Protein AF-A0A935KII1-F1 (afdb_monomer_lite)

Foldseek 3Di:
DPPVVVVVVVVVVVVVVPPDPPPDDFDQLLVVLVVLVVCCCPPVPCNPVLCDDPLVVVLVVLSVVLNVVSRPDRADQLSLLSSVSNVVSSVDPPDDDDDPDDDQPPDPVVLVVLLVPFDFADDDDQDDDQLDPFAWKAFPVNQFIWGWDQDDDPRARIFTFTCDGPQPSHDGRGTQKGWHDPDVQWTFMWGADSSRDTHTDIWGDPRAAIRVNSIGGPVVVVVVVPDDPDDDDDDDDDDDDDDDDD

Secondary structure (DSSP, 8-state):
--HHHHHHHHHHHHHHTT----------HHHHHHHHHHHHHHH-TTHHHHSSTHHHHHHHHHHHHHHHHHTT--SHHHHHHHHHHHHHTT--TT-----S-------HHHHHHHHHHS-B---S-----TTSS-EEEEETTSSEEEEEEE---SS-SEEEEEEEESSTT--TTBEEEEEEEEETTEEEEEEE-TT--EEEEEEEB-SSEETTTTEEEHHHHHHHHHSPPPPPPP------------

Structure (mmCIF, N/CA/C/O backbone):
data_AF-A0A935KII1-F1
#
_entry.id   AF-A0A935KII1-F1
#
loop_
_atom_site.group_PDB
_atom_site.id
_atom_site.type_symbol
_atom_site.label_atom_id
_atom_site.label_alt_id
_atom_site.label_comp_id
_atom_site.label_asym_id
_atom_site.label_entity_id
_atom_site.label_seq_id
_atom_site.pdbx_PDB_ins_code
_atom_site.Cartn_x
_atom_site.Cartn_y
_atom_site.Cartn_z
_atom_site.occupancy
_atom_site.B_iso_or_equiv
_atom_site.auth_seq_id
_atom_site.auth_comp_id
_atom_site.auth_asym_id
_atom_site.auth_atom_id
_atom_site.pdbx_PDB_model_num
ATOM 1 N N . MET A 1 1 ? 50.955 36.770 2.421 1.00 57.22 1 MET A N 1
ATOM 2 C CA . MET A 1 1 ? 49.481 36.903 2.338 1.00 57.22 1 MET A CA 1
ATOM 3 C C . MET A 1 1 ? 49.064 38.013 3.280 1.00 57.22 1 MET A C 1
ATOM 5 O O . MET A 1 1 ? 49.488 37.983 4.428 1.00 57.22 1 MET A O 1
ATOM 9 N N . SER A 1 2 ? 48.332 39.019 2.796 1.00 69.50 2 SER A N 1
ATOM 10 C CA . SER A 1 2 ? 47.837 40.103 3.652 1.00 69.50 2 SER A CA 1
ATOM 11 C C . SER A 1 2 ? 46.888 39.534 4.711 1.00 69.50 2 SER A C 1
ATOM 13 O O . SER A 1 2 ? 46.190 38.548 4.466 1.00 69.50 2 SER A O 1
ATOM 15 N N . THR A 1 3 ? 46.851 40.143 5.894 1.00 74.81 3 THR A N 1
ATOM 16 C CA . THR A 1 3 ? 45.929 39.780 6.989 1.00 74.81 3 THR A CA 1
ATOM 17 C C . THR A 1 3 ? 44.471 39.711 6.520 1.00 74.81 3 THR A C 1
ATOM 19 O O . THR A 1 3 ? 43.707 38.865 6.972 1.00 74.81 3 THR A O 1
ATOM 22 N N . GLN A 1 4 ? 44.115 40.518 5.521 1.00 72.38 4 GLN A N 1
ATOM 23 C CA . GLN A 1 4 ? 42.809 40.525 4.867 1.00 72.38 4 GLN A CA 1
ATOM 24 C C . GLN A 1 4 ? 42.502 39.225 4.096 1.00 72.38 4 GLN A C 1
ATOM 26 O O . GLN A 1 4 ? 41.378 38.733 4.160 1.00 72.38 4 GLN A O 1
ATOM 31 N N . ALA A 1 5 ? 43.499 38.616 3.444 1.00 72.00 5 ALA A N 1
ATOM 32 C CA . ALA A 1 5 ? 43.344 37.336 2.747 1.00 72.00 5 ALA A CA 1
ATOM 33 C C . ALA A 1 5 ? 43.167 36.157 3.722 1.00 72.00 5 ALA A C 1
ATOM 35 O O . ALA A 1 5 ? 42.422 35.223 3.434 1.00 72.00 5 ALA A O 1
ATOM 36 N N . LEU A 1 6 ? 43.804 36.214 4.899 1.00 70.75 6 LEU A N 1
ATOM 37 C CA . LEU A 1 6 ? 43.633 35.208 5.956 1.00 70.75 6 LEU A CA 1
ATOM 38 C C . LEU A 1 6 ? 42.243 35.289 6.604 1.00 70.75 6 LEU A C 1
ATOM 40 O O . LEU A 1 6 ? 41.615 34.256 6.820 1.00 70.75 6 LEU A O 1
ATOM 44 N N . ILE A 1 7 ? 41.731 36.501 6.843 1.00 72.00 7 ILE A N 1
ATOM 45 C CA . ILE A 1 7 ? 40.375 36.715 7.375 1.00 72.00 7 ILE A CA 1
ATOM 46 C C . ILE A 1 7 ? 39.316 36.244 6.367 1.00 72.00 7 ILE A C 1
ATOM 48 O O . ILE A 1 7 ? 38.371 35.554 6.751 1.00 72.00 7 ILE A O 1
ATOM 52 N N . GLN A 1 8 ? 39.485 36.538 5.072 1.00 71.50 8 GLN A N 1
ATOM 53 C CA . GLN A 1 8 ? 38.571 36.046 4.034 1.00 71.50 8 GLN A CA 1
ATOM 54 C C . GLN A 1 8 ? 38.576 34.515 3.930 1.00 71.50 8 GLN A C 1
ATOM 56 O O . GLN A 1 8 ? 37.506 33.911 3.872 1.00 71.50 8 GLN A O 1
ATOM 61 N N . LEU A 1 9 ? 39.749 33.874 3.995 1.00 72.38 9 LEU A N 1
ATOM 62 C CA . LEU A 1 9 ? 39.857 32.413 3.962 1.00 72.38 9 LEU A CA 1
ATOM 63 C C . LEU A 1 9 ? 39.187 31.758 5.183 1.00 72.38 9 LEU A C 1
ATOM 65 O O . LEU A 1 9 ? 38.472 30.767 5.038 1.00 72.38 9 LEU A O 1
ATOM 69 N N . PHE A 1 10 ? 39.354 32.345 6.373 1.00 72.19 10 PHE A N 1
ATOM 70 C CA . PHE A 1 10 ? 38.722 31.858 7.602 1.00 72.19 10 PHE A CA 1
ATOM 71 C C . PHE A 1 10 ? 37.193 32.016 7.570 1.00 72.19 10 PHE A C 1
ATOM 73 O O . PHE A 1 10 ? 36.465 31.127 8.007 1.00 72.19 10 PHE A O 1
ATOM 80 N N . THR A 1 11 ? 36.697 33.110 6.983 1.00 68.81 11 THR A N 1
ATOM 81 C CA . THR A 1 11 ? 35.255 33.370 6.835 1.00 68.81 11 THR A CA 1
ATOM 82 C C . THR A 1 11 ? 34.596 32.388 5.854 1.00 68.81 11 THR A C 1
ATOM 84 O O . THR A 1 11 ? 33.494 31.905 6.113 1.00 68.81 11 THR A O 1
ATOM 87 N N . VAL A 1 12 ? 35.284 32.022 4.762 1.00 70.25 12 VAL A N 1
ATOM 88 C CA . VAL A 1 12 ? 34.811 31.009 3.797 1.00 70.25 12 VAL A CA 1
ATOM 89 C C . VAL A 1 12 ? 34.799 29.605 4.417 1.00 70.25 12 VAL A C 1
ATOM 91 O O . VAL A 1 12 ? 33.821 28.876 4.256 1.00 70.25 12 VAL A O 1
ATOM 94 N N . LEU A 1 13 ? 35.830 29.239 5.186 1.00 68.44 13 LEU A N 1
ATOM 95 C CA . LEU A 1 13 ? 35.887 27.959 5.907 1.00 68.44 13 LEU A CA 1
ATOM 96 C C . LEU A 1 13 ? 34.780 27.827 6.968 1.00 68.44 13 LEU A C 1
ATOM 98 O O . LEU A 1 13 ? 34.214 26.743 7.120 1.00 68.44 13 LEU A O 1
ATOM 102 N N . LEU A 1 14 ? 34.409 28.920 7.647 1.00 65.94 14 LEU A N 1
ATOM 103 C CA . LEU A 1 14 ? 33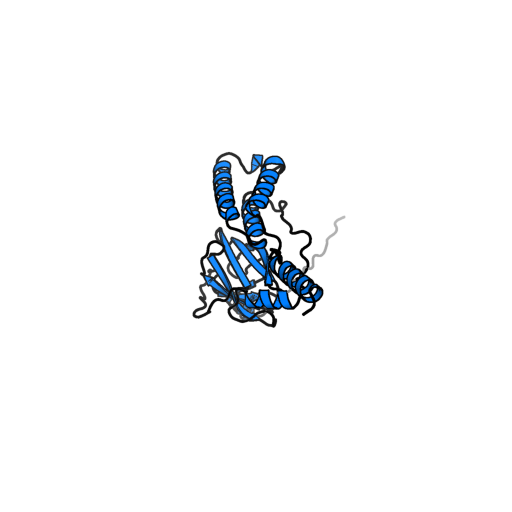.313 28.914 8.623 1.00 65.94 14 LEU A CA 1
ATOM 104 C C . LEU A 1 14 ? 31.937 28.691 7.967 1.00 65.94 14 LEU A C 1
ATOM 106 O O . LEU A 1 14 ? 31.091 28.003 8.533 1.00 65.94 14 LEU A O 1
ATOM 110 N N . PHE A 1 15 ? 31.712 29.224 6.761 1.00 58.81 15 PHE A N 1
ATOM 111 C CA . PHE A 1 15 ? 30.439 29.075 6.040 1.00 58.81 15 PHE A CA 1
ATOM 112 C C . PHE A 1 15 ? 30.221 27.667 5.456 1.00 58.81 15 PHE A C 1
ATOM 114 O O . PHE A 1 15 ? 29.079 27.226 5.309 1.00 58.81 15 PHE A O 1
ATOM 121 N N . ILE A 1 16 ? 31.295 26.928 5.162 1.00 62.53 16 ILE A N 1
ATOM 122 C CA . ILE A 1 16 ? 31.212 25.550 4.646 1.00 62.53 16 ILE A CA 1
ATOM 123 C C . ILE A 1 16 ? 30.845 24.556 5.768 1.00 62.53 16 ILE A C 1
ATOM 125 O O . ILE A 1 16 ? 30.188 23.549 5.506 1.00 62.53 16 ILE A O 1
ATOM 129 N N . GLY A 1 17 ? 31.173 24.862 7.031 1.00 59.59 17 GLY A N 1
ATOM 130 C CA . GLY A 1 17 ? 30.870 24.008 8.190 1.00 59.59 17 GLY A CA 1
ATOM 131 C C . GLY A 1 17 ? 29.408 24.015 8.667 1.00 59.59 17 GLY A C 1
ATOM 132 O O . GLY A 1 17 ? 29.019 23.138 9.434 1.00 59.59 17 GLY A O 1
ATOM 133 N N . PHE A 1 18 ? 28.582 24.967 8.212 1.00 54.53 18 PHE A N 1
ATOM 134 C CA . PHE A 1 18 ? 27.195 25.150 8.675 1.00 54.53 18 PHE A CA 1
ATOM 135 C C . PHE A 1 18 ? 26.118 24.713 7.674 1.00 54.53 18 PHE A C 1
ATOM 137 O O . PHE A 1 18 ? 24.946 25.060 7.835 1.00 54.53 18 PHE A O 1
ATOM 144 N N . GLN A 1 19 ? 26.473 23.902 6.675 1.00 51.03 19 GLN A N 1
ATOM 145 C CA . GLN A 1 19 ? 25.487 23.257 5.807 1.00 51.03 19 GLN A CA 1
ATOM 146 C C . GLN A 1 19 ? 24.708 22.209 6.618 1.00 51.03 19 GLN A C 1
ATOM 148 O O . GLN A 1 19 ? 25.010 21.014 6.595 1.00 51.03 19 GLN A O 1
ATOM 153 N N . LYS A 1 20 ? 23.697 22.650 7.378 1.00 51.34 20 LYS A N 1
ATOM 154 C CA . LYS A 1 20 ? 22.683 21.748 7.921 1.00 51.34 20 LYS A CA 1
ATOM 155 C C . LYS A 1 20 ? 22.088 21.022 6.724 1.00 51.34 20 LYS A C 1
ATOM 157 O O . LYS A 1 20 ? 21.527 21.662 5.837 1.00 51.34 20 LYS A O 1
ATOM 162 N N . LYS A 1 21 ? 22.227 19.695 6.690 1.00 46.03 21 LYS A N 1
ATOM 163 C CA . LYS A 1 21 ? 21.472 18.856 5.761 1.00 46.03 21 LYS A CA 1
ATOM 164 C C . LYS A 1 21 ? 20.003 19.178 6.001 1.00 46.03 21 LYS A C 1
ATOM 166 O O . LYS A 1 21 ? 19.454 18.787 7.027 1.00 46.03 21 LYS A O 1
ATOM 171 N N . SER A 1 22 ? 19.418 19.967 5.106 1.00 42.28 22 SER A N 1
ATOM 172 C CA . SER A 1 22 ? 17.985 20.207 5.087 1.00 42.28 22 SER A CA 1
ATOM 173 C C . SER A 1 22 ? 17.347 18.846 4.861 1.00 42.28 22 SER A C 1
ATOM 175 O O . SER A 1 22 ? 17.442 18.277 3.772 1.00 42.28 22 SER A O 1
ATOM 177 N N . THR A 1 23 ? 16.819 18.251 5.924 1.00 45.28 23 THR A N 1
ATOM 178 C CA . THR A 1 23 ? 16.017 17.048 5.794 1.00 45.28 23 THR A CA 1
ATOM 179 C C . THR A 1 23 ? 14.724 17.485 5.122 1.00 45.28 23 THR A C 1
ATOM 181 O O . THR A 1 23 ? 13.970 18.301 5.652 1.00 45.28 23 THR A O 1
ATOM 184 N N . ALA A 1 24 ? 14.501 16.990 3.904 1.00 49.69 24 ALA A N 1
ATOM 185 C CA . ALA A 1 24 ? 13.187 17.043 3.283 1.00 49.69 24 ALA A CA 1
ATOM 186 C C . ALA A 1 24 ? 12.148 16.540 4.300 1.00 49.69 24 ALA A C 1
ATOM 188 O O . ALA A 1 24 ? 12.445 15.624 5.069 1.00 49.69 24 ALA A O 1
ATOM 189 N N . GLN A 1 25 ? 10.986 17.199 4.331 1.00 57.03 25 GLN A N 1
ATOM 190 C CA . GLN A 1 25 ? 9.917 17.063 5.328 1.00 57.03 25 GLN A CA 1
ATOM 191 C C . GLN A 1 25 ? 9.852 15.660 5.953 1.00 57.03 25 GLN A C 1
ATOM 193 O O . GLN A 1 25 ? 9.456 14.695 5.301 1.00 57.03 25 GLN A O 1
ATOM 198 N N . SER A 1 26 ? 10.254 15.537 7.221 1.00 64.00 26 SER A N 1
ATOM 199 C CA . SER A 1 26 ? 10.097 14.286 7.960 1.00 64.00 26 SER A CA 1
ATOM 200 C C . SER A 1 26 ? 8.605 14.025 8.174 1.00 64.00 26 SER A C 1
ATOM 202 O O . SER A 1 26 ? 7.933 14.838 8.811 1.00 64.00 26 SER A O 1
ATOM 204 N N . CYS A 1 27 ? 8.082 12.910 7.662 1.00 76.56 27 CYS A N 1
ATOM 205 C CA . CYS A 1 27 ? 6.723 12.472 7.973 1.00 76.56 27 CYS A CA 1
ATOM 206 C C . CYS A 1 27 ? 6.690 11.944 9.415 1.00 76.56 27 CYS A C 1
ATOM 208 O O . CYS A 1 27 ? 7.276 10.901 9.701 1.00 76.56 27 CYS A O 1
ATOM 210 N N . ASP A 1 28 ? 6.025 12.667 10.319 1.00 91.75 28 ASP A N 1
ATOM 211 C CA . ASP A 1 28 ? 5.732 12.193 11.676 1.00 91.75 28 ASP A CA 1
ATOM 212 C C . ASP A 1 28 ? 4.426 11.394 11.655 1.00 91.75 28 ASP A C 1
ATOM 214 O O . ASP A 1 28 ? 3.336 11.908 11.916 1.00 91.75 28 ASP A O 1
ATOM 218 N N . CYS A 1 29 ? 4.529 10.121 11.275 1.00 94.19 29 CYS A N 1
ATOM 219 C CA . CYS A 1 29 ? 3.342 9.304 11.078 1.00 94.19 29 CYS A CA 1
ATOM 220 C C . CYS A 1 29 ? 2.567 9.034 12.377 1.00 94.19 29 CYS A C 1
ATOM 222 O O . CYS A 1 29 ? 1.350 8.862 12.333 1.00 94.19 29 CYS A O 1
ATOM 224 N N . GLU A 1 30 ? 3.232 9.003 13.539 1.00 96.25 30 GLU A N 1
ATOM 225 C CA . GLU A 1 30 ? 2.540 8.849 14.824 1.00 96.25 30 GLU A CA 1
ATOM 226 C C . GLU A 1 30 ? 1.610 10.031 15.084 1.00 96.25 30 GLU A C 1
ATOM 228 O O . GLU A 1 30 ? 0.435 9.826 15.405 1.00 96.25 30 GLU A O 1
ATOM 233 N N . LYS A 1 31 ? 2.100 11.255 14.874 1.00 95.50 31 LYS A N 1
ATOM 234 C CA . LYS A 1 31 ? 1.287 12.461 15.017 1.00 95.50 31 LYS A CA 1
ATOM 235 C C . LYS A 1 31 ? 0.095 12.471 14.058 1.00 95.50 31 LYS A C 1
ATOM 237 O O . LYS A 1 31 ? -1.030 12.708 14.501 1.00 95.50 31 LYS A O 1
ATOM 242 N N . GLU A 1 32 ? 0.321 12.182 12.778 1.00 93.75 32 GLU A N 1
ATOM 243 C CA . GLU A 1 32 ? -0.748 12.161 11.767 1.00 93.75 32 GLU A CA 1
ATOM 244 C C . GLU A 1 32 ? -1.794 11.073 12.061 1.00 93.75 32 GLU A C 1
ATOM 246 O O . GLU A 1 32 ? -3.003 11.300 11.962 1.00 93.75 32 GLU A O 1
ATOM 251 N N . PHE A 1 33 ? -1.351 9.895 12.506 1.00 96.31 33 PHE A N 1
ATOM 252 C CA . PHE A 1 33 ? -2.250 8.814 12.898 1.00 96.31 33 PHE A CA 1
ATOM 253 C C . PHE A 1 33 ? -3.105 9.180 14.118 1.00 96.31 33 PHE A C 1
ATOM 255 O O . PHE A 1 33 ? -4.318 8.949 14.115 1.00 96.31 33 PHE A O 1
ATOM 262 N N . LEU A 1 34 ? -2.496 9.759 15.158 1.00 97.75 34 LEU A N 1
ATOM 263 C CA . LEU A 1 34 ? -3.216 10.201 16.354 1.00 97.75 34 LEU A CA 1
ATOM 264 C C . LEU A 1 34 ? -4.233 11.294 16.024 1.00 97.75 34 LEU A C 1
ATOM 266 O O . LEU A 1 34 ? -5.347 11.259 16.546 1.00 97.75 34 LEU A O 1
ATOM 270 N N . PHE A 1 35 ? -3.883 12.222 15.130 1.00 96.19 35 PHE A N 1
ATOM 271 C CA . PHE A 1 35 ? -4.809 13.237 14.643 1.00 96.19 35 PHE A CA 1
ATOM 272 C C . PHE A 1 35 ? -6.045 12.603 13.990 1.00 96.19 35 PHE A C 1
ATOM 274 O O . PHE A 1 35 ? -7.168 12.873 14.421 1.00 96.19 35 PHE A O 1
ATOM 281 N N . LEU A 1 36 ? -5.852 11.701 13.020 1.00 96.44 36 LEU A N 1
ATOM 282 C CA . LEU A 1 36 ? -6.960 11.012 12.355 1.00 96.44 36 LEU A CA 1
ATOM 283 C C . LEU A 1 36 ? -7.817 10.214 13.346 1.00 96.44 36 LEU A C 1
ATOM 285 O O . LEU A 1 36 ? -9.045 10.303 13.316 1.00 96.44 36 LEU A O 1
ATOM 289 N N . LYS A 1 37 ? -7.181 9.444 14.235 1.00 98.00 37 LYS A N 1
ATOM 290 C CA . LYS A 1 37 ? -7.879 8.649 15.253 1.00 98.00 37 LYS A CA 1
ATOM 291 C C . LYS A 1 37 ? -8.760 9.533 16.136 1.00 98.00 37 LYS A C 1
ATOM 293 O O . LYS A 1 37 ? -9.933 9.219 16.324 1.00 98.00 37 LYS A O 1
ATOM 298 N N . ASN A 1 38 ? -8.220 10.643 16.636 1.00 98.19 38 ASN A N 1
ATOM 299 C CA . ASN A 1 38 ? -8.964 11.581 17.475 1.00 98.19 38 ASN A CA 1
ATOM 300 C C . ASN A 1 38 ? -10.122 12.229 16.704 1.00 98.19 38 ASN A C 1
ATOM 302 O O . ASN A 1 38 ? -11.220 12.371 17.249 1.00 98.19 38 ASN A O 1
ATOM 306 N N . GLN A 1 39 ? -9.901 12.577 15.432 1.00 97.31 39 GLN A N 1
ATOM 307 C CA . GLN A 1 39 ? -10.934 13.148 14.575 1.00 97.31 39 GLN A CA 1
ATOM 308 C C . GLN A 1 39 ? -12.103 12.176 14.380 1.00 97.31 39 GLN A C 1
ATOM 310 O O . GLN A 1 39 ? -13.258 12.580 14.523 1.00 97.31 39 GLN A O 1
ATOM 315 N N . LEU A 1 40 ? -11.811 10.901 14.112 1.00 97.62 40 LEU A N 1
ATOM 316 C CA . LEU A 1 40 ? -12.819 9.846 13.995 1.00 97.62 40 LEU A CA 1
ATOM 317 C C . LEU A 1 40 ? -13.560 9.632 15.320 1.00 97.62 40 LEU A C 1
ATOM 319 O O . LEU A 1 40 ? -14.783 9.584 15.331 1.00 97.62 40 LEU A O 1
ATOM 323 N N . GLU A 1 41 ? -12.844 9.558 16.439 1.00 97.88 41 GLU A N 1
ATOM 324 C CA . GLU A 1 41 ? -13.442 9.335 17.763 1.00 97.88 41 GLU A CA 1
ATOM 325 C C . GLU A 1 41 ? -14.369 10.463 18.216 1.00 97.88 41 GLU A C 1
ATOM 327 O O . GLU A 1 41 ? -15.374 10.200 18.874 1.00 97.88 41 GLU A O 1
ATOM 332 N N . SER A 1 42 ? -14.047 11.704 17.853 1.00 97.69 42 SER A N 1
ATOM 333 C CA . SER A 1 42 ? -14.753 12.882 18.368 1.00 97.69 42 SER A CA 1
ATOM 334 C C . SER A 1 42 ? -15.832 13.403 17.418 1.00 97.69 42 SER A C 1
ATOM 336 O O . SER A 1 42 ? -16.779 14.036 17.874 1.00 97.69 42 SER A O 1
ATOM 338 N N . ASN A 1 43 ? -15.702 13.160 16.106 1.00 97.00 43 ASN A N 1
ATOM 339 C CA . ASN A 1 43 ? -16.532 13.835 15.099 1.00 97.00 43 ASN A CA 1
ATOM 340 C C . ASN A 1 43 ? -17.250 12.894 14.130 1.00 97.00 43 ASN A C 1
ATOM 342 O O . ASN A 1 43 ? -18.214 13.313 13.489 1.00 97.00 43 ASN A O 1
ATOM 346 N N . TYR A 1 44 ? -16.806 11.645 13.963 1.00 97.19 44 TYR A N 1
ATOM 347 C CA . TYR A 1 44 ? -17.475 10.752 13.022 1.00 97.19 44 TYR A CA 1
ATOM 348 C C . TYR A 1 44 ? -18.816 10.293 13.605 1.00 97.19 44 TYR A C 1
ATOM 350 O O . TYR A 1 44 ? -18.862 9.533 14.570 1.00 97.19 44 TYR A O 1
ATOM 358 N N . ALA A 1 45 ? -19.919 10.730 12.992 1.00 96.69 45 ALA A N 1
ATOM 359 C CA . ALA A 1 45 ? -21.275 10.467 13.479 1.00 96.69 45 ALA A CA 1
ATOM 360 C C . ALA A 1 45 ? -21.578 8.968 13.668 1.00 96.69 45 ALA A C 1
ATOM 362 O O . ALA A 1 45 ? -22.302 8.590 14.584 1.00 96.69 45 ALA A O 1
ATOM 363 N N . GLY A 1 46 ? -20.986 8.102 12.838 1.00 96.38 46 GLY A N 1
ATOM 364 C CA . GLY A 1 46 ? -21.144 6.653 12.947 1.00 96.38 46 GLY A CA 1
ATOM 365 C C . GLY A 1 46 ? -20.249 5.987 13.998 1.00 96.38 46 GLY A C 1
ATOM 366 O O . GLY A 1 46 ? -20.291 4.764 14.125 1.00 96.38 46 GLY A O 1
ATOM 367 N N . PHE A 1 47 ? -19.407 6.727 14.729 1.00 97.81 47 PHE A N 1
ATOM 368 C CA . PHE A 1 47 ? -18.396 6.134 15.606 1.00 97.81 47 PHE A CA 1
ATOM 369 C C . PHE A 1 47 ? -19.021 5.276 16.710 1.00 97.81 47 PHE A C 1
ATOM 371 O O . PHE A 1 47 ? -18.685 4.097 16.833 1.00 97.81 47 PHE A O 1
ATOM 378 N N . SER A 1 48 ? -19.974 5.828 17.465 1.00 96.88 48 SER A N 1
ATOM 379 C CA . SER A 1 48 ? -20.651 5.125 18.565 1.00 96.88 48 SER A CA 1
ATOM 380 C C . SER A 1 48 ? -21.394 3.872 18.090 1.00 96.88 48 SER A C 1
ATOM 382 O O . SER A 1 48 ? -21.446 2.869 18.801 1.00 96.88 48 SER A O 1
ATOM 384 N N . ASP A 1 49 ? -21.907 3.884 16.859 1.00 96.62 49 ASP A N 1
ATOM 385 C CA . ASP A 1 49 ? -22.590 2.742 16.261 1.00 96.62 49 ASP A CA 1
ATOM 386 C C . ASP A 1 49 ? -21.651 1.652 15.758 1.00 96.62 49 ASP A C 1
ATOM 388 O O . ASP A 1 49 ? -21.965 0.462 15.859 1.00 96.62 49 ASP A O 1
ATOM 392 N N . LYS A 1 50 ? -20.498 2.032 15.209 1.00 96.62 50 LYS A N 1
ATOM 393 C CA . LYS A 1 50 ? -19.527 1.086 14.650 1.00 96.62 50 LYS A CA 1
ATOM 394 C C . LYS A 1 50 ? -18.586 0.535 15.725 1.00 96.62 50 LYS A C 1
ATOM 396 O O . LYS A 1 50 ? -18.149 -0.614 15.615 1.00 96.62 50 LYS A O 1
ATOM 401 N N . VAL A 1 51 ? -18.331 1.300 16.789 1.00 97.88 51 VAL A N 1
ATOM 402 C CA . VAL A 1 51 ? -17.412 0.982 17.895 1.00 97.88 51 VAL A CA 1
ATOM 403 C C . VAL A 1 51 ? -18.188 0.701 19.190 1.00 97.88 51 VAL A C 1
ATOM 405 O O . VAL A 1 51 ? -18.027 1.362 20.212 1.00 97.88 51 VAL A O 1
ATOM 408 N N . LYS A 1 52 ? -19.031 -0.337 19.165 1.00 96.94 52 LYS A N 1
ATOM 409 C CA . LYS A 1 52 ? -19.793 -0.820 20.333 1.00 96.94 52 LYS A CA 1
ATOM 410 C C . LYS A 1 52 ? -19.710 -2.334 20.506 1.00 96.94 52 LYS A C 1
ATOM 412 O O . LYS A 1 52 ? -19.349 -3.063 19.579 1.00 96.94 52 LYS A O 1
ATOM 417 N N . GLY A 1 53 ? -20.024 -2.820 21.709 1.00 95.81 53 GLY A N 1
ATOM 418 C CA . GLY A 1 53 ? -20.028 -4.250 22.039 1.00 95.81 53 GLY A CA 1
ATOM 419 C C . GLY A 1 53 ? -18.722 -4.957 21.648 1.00 95.81 53 GLY A C 1
ATOM 420 O O . GLY A 1 53 ? -17.626 -4.488 21.957 1.00 95.81 53 GLY A O 1
ATOM 421 N N . ASN A 1 54 ? -18.829 -6.062 20.904 1.00 92.94 54 ASN A N 1
ATOM 422 C CA . ASN A 1 54 ? -17.674 -6.854 20.457 1.00 92.94 54 ASN A CA 1
ATOM 423 C C . ASN A 1 54 ? -16.748 -6.119 19.470 1.00 92.94 54 ASN A C 1
ATOM 425 O O . ASN A 1 54 ? -15.587 -6.506 19.325 1.00 92.94 54 ASN A O 1
ATOM 429 N N . ASN A 1 55 ? -17.226 -5.070 18.793 1.00 95.62 55 ASN A N 1
ATOM 430 C CA . ASN A 1 55 ? -16.397 -4.298 17.866 1.00 95.62 55 ASN A CA 1
ATOM 431 C C . ASN A 1 55 ? -15.447 -3.341 18.586 1.00 95.62 55 ASN A C 1
ATOM 433 O O . ASN A 1 55 ? -14.374 -3.072 18.052 1.00 95.62 55 ASN A O 1
ATOM 437 N N . LYS A 1 56 ? -15.770 -2.902 19.810 1.00 97.56 56 LYS A N 1
ATOM 438 C CA . LYS A 1 56 ? -14.897 -2.019 20.595 1.00 97.56 56 LYS A CA 1
ATOM 439 C C . LYS A 1 56 ? -13.510 -2.635 20.812 1.00 97.56 56 LYS A C 1
ATOM 441 O O . LYS A 1 56 ? -12.508 -2.031 20.450 1.00 97.56 56 LYS A O 1
ATOM 446 N N . LYS A 1 57 ? -13.449 -3.897 21.252 1.00 97.44 57 LYS A N 1
ATOM 447 C CA . LYS A 1 57 ? -12.174 -4.619 21.435 1.00 97.44 57 LYS A CA 1
ATOM 448 C C . LYS A 1 57 ? -11.390 -4.791 20.129 1.00 97.44 57 LYS A C 1
ATOM 450 O O . LYS A 1 57 ? -10.163 -4.757 20.133 1.00 97.44 57 LYS A O 1
ATOM 455 N N . LYS A 1 58 ? -12.083 -4.998 19.000 1.00 97.12 58 LYS A N 1
ATOM 456 C CA . LYS A 1 58 ? -11.438 -5.107 17.679 1.00 97.12 58 LYS A CA 1
ATOM 457 C C . LYS A 1 58 ? -10.831 -3.771 17.252 1.00 97.12 58 LYS A C 1
ATOM 459 O O . LYS A 1 58 ? -9.706 -3.761 16.765 1.00 97.12 58 LYS A O 1
ATOM 464 N N . TYR A 1 59 ? -11.559 -2.678 17.469 1.00 98.19 59 TYR A N 1
ATOM 465 C CA . TYR A 1 59 ? -11.098 -1.320 17.205 1.00 98.19 59 TYR A CA 1
ATOM 466 C C . TYR A 1 59 ? -9.881 -0.956 18.066 1.00 98.19 59 TYR A C 1
ATOM 468 O O . TYR A 1 59 ? -8.871 -0.501 17.538 1.00 98.19 59 TYR A O 1
ATOM 476 N N . GLU A 1 60 ? -9.930 -1.225 19.372 1.00 98.12 60 GLU A N 1
ATOM 477 C CA . GLU A 1 60 ? -8.817 -0.978 20.303 1.00 98.12 60 GLU A CA 1
ATOM 478 C C . GLU A 1 60 ? -7.571 -1.791 19.926 1.00 98.12 60 GLU A C 1
ATOM 480 O O . GLU A 1 60 ? -6.463 -1.260 19.876 1.00 98.12 60 GLU A O 1
ATOM 485 N N . LYS A 1 61 ? -7.745 -3.074 19.578 1.00 97.75 61 LYS A N 1
ATOM 486 C CA . LYS A 1 61 ? -6.641 -3.919 19.106 1.00 97.75 61 LYS A CA 1
ATOM 487 C C . LYS A 1 61 ? -6.033 -3.393 17.803 1.00 97.75 61 LYS A C 1
ATOM 489 O O . LYS A 1 61 ? -4.809 -3.369 17.675 1.00 97.75 61 LYS A O 1
ATOM 494 N N . LEU A 1 62 ? -6.873 -2.998 16.843 1.00 96.69 62 LEU A N 1
ATOM 495 C CA . LEU A 1 62 ? -6.424 -2.429 15.574 1.00 96.69 62 LEU A CA 1
ATOM 496 C C . LEU A 1 62 ? -5.650 -1.130 15.819 1.00 96.69 62 LEU A C 1
ATOM 498 O O . LEU A 1 62 ? -4.476 -1.053 15.477 1.00 96.69 62 LEU A O 1
ATOM 502 N N . THR A 1 63 ? -6.270 -0.146 16.469 1.00 98.31 63 THR A N 1
ATOM 503 C CA . THR A 1 63 ? -5.658 1.167 16.725 1.00 98.31 63 THR A CA 1
ATOM 504 C C . THR A 1 63 ? -4.379 1.075 17.549 1.00 98.31 63 THR A C 1
ATOM 506 O O . THR A 1 63 ? -3.412 1.753 17.218 1.00 98.31 63 THR A O 1
ATOM 509 N N . GLY A 1 64 ? -4.315 0.193 18.552 1.00 98.06 64 GLY A N 1
ATOM 510 C CA . GLY A 1 64 ? -3.085 -0.065 19.302 1.00 98.06 64 GLY A CA 1
ATOM 511 C C . GLY A 1 64 ? -1.967 -0.635 18.423 1.00 98.06 64 GLY A C 1
ATOM 512 O O . GLY A 1 64 ? -0.823 -0.187 18.500 1.00 98.06 64 GLY A O 1
ATOM 513 N N . SER A 1 65 ? -2.288 -1.580 17.530 1.00 95.88 65 SER A N 1
ATOM 514 C CA . SER A 1 65 ? -1.307 -2.106 16.574 1.00 95.88 65 SER A CA 1
ATOM 515 C C . SER A 1 65 ? -0.847 -1.053 15.567 1.00 95.88 65 SER A C 1
ATOM 517 O O . SER A 1 65 ? 0.333 -1.044 15.221 1.00 95.88 65 SER A O 1
ATOM 519 N N . LEU A 1 66 ? -1.753 -0.211 15.068 1.00 96.38 66 LEU A N 1
ATOM 520 C CA . LEU A 1 66 ? -1.420 0.839 14.107 1.00 96.38 66 LEU A CA 1
ATOM 521 C C . LEU A 1 66 ? -0.567 1.932 14.758 1.00 96.38 66 LEU A C 1
ATOM 523 O O . LEU A 1 66 ? 0.441 2.316 14.178 1.00 96.38 66 LEU A O 1
ATOM 527 N N . LEU A 1 67 ? -0.867 2.326 15.997 1.00 97.62 67 LEU A N 1
ATOM 528 C CA . LEU A 1 67 ? -0.052 3.284 16.750 1.00 97.62 67 LEU A CA 1
ATOM 529 C C . LEU A 1 67 ? 1.393 2.801 16.949 1.00 97.62 67 LEU A C 1
ATOM 531 O O . LEU A 1 67 ? 2.342 3.572 16.858 1.00 97.62 67 LEU A O 1
ATOM 535 N N . MET A 1 68 ? 1.592 1.507 17.212 1.00 95.69 68 MET A N 1
ATOM 536 C CA . MET A 1 68 ? 2.951 0.966 17.315 1.00 95.69 68 MET A CA 1
ATOM 537 C C . MET A 1 68 ? 3.683 0.992 15.970 1.00 95.69 68 MET A C 1
ATOM 539 O O . MET A 1 68 ? 4.871 1.304 15.937 1.00 95.69 68 MET A O 1
ATOM 543 N N . LYS A 1 69 ? 2.991 0.684 14.864 1.00 94.19 69 LYS A N 1
ATOM 544 C CA . LYS A 1 69 ? 3.575 0.736 13.515 1.00 94.19 69 LYS A CA 1
ATOM 545 C C . LYS A 1 69 ? 3.909 2.169 13.093 1.00 94.19 69 LYS A C 1
ATOM 547 O O . LYS A 1 69 ? 4.942 2.377 12.469 1.00 94.19 69 LYS A O 1
ATOM 552 N N . SER A 1 70 ? 3.074 3.153 13.431 1.00 95.75 70 SER A N 1
ATOM 553 C CA . SER A 1 70 ? 3.268 4.542 12.992 1.00 95.75 70 SER A CA 1
ATOM 554 C C . SER A 1 70 ? 4.578 5.147 13.501 1.00 95.75 70 SER A C 1
ATOM 556 O O . SER A 1 70 ? 5.177 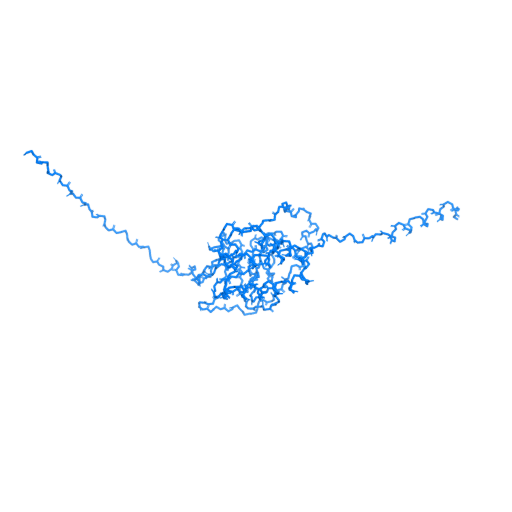5.963 12.812 1.00 95.75 70 SER A O 1
ATOM 558 N N . ARG A 1 71 ? 5.080 4.690 14.654 1.00 94.38 71 ARG A N 1
ATOM 559 C CA . ARG A 1 71 ? 6.343 5.152 15.261 1.00 94.38 71 ARG A CA 1
ATOM 560 C C . ARG A 1 71 ? 7.592 4.898 14.421 1.00 94.38 71 ARG A C 1
ATOM 562 O O . ARG A 1 71 ? 8.595 5.576 14.613 1.00 94.38 71 ARG A O 1
ATOM 569 N N . SER A 1 72 ? 7.565 3.912 13.526 1.00 91.19 72 SER A N 1
ATOM 570 C CA . SER A 1 72 ? 8.708 3.572 12.668 1.00 91.19 72 SER A CA 1
ATOM 571 C C . SER A 1 72 ? 8.543 4.032 11.218 1.00 91.19 72 SER A C 1
ATOM 573 O O . SER A 1 72 ? 9.453 3.841 10.412 1.00 91.19 72 SER A O 1
ATOM 575 N N . ILE A 1 73 ? 7.406 4.638 10.867 1.00 92.38 73 ILE A N 1
ATOM 576 C CA . ILE A 1 73 ? 7.112 5.070 9.501 1.00 92.38 73 ILE A CA 1
ATOM 577 C C . ILE A 1 73 ? 7.574 6.510 9.310 1.00 92.38 73 ILE A C 1
ATOM 579 O O . ILE A 1 73 ? 7.042 7.428 9.921 1.00 92.38 73 ILE A O 1
ATOM 583 N N . GLN A 1 74 ? 8.523 6.695 8.395 1.00 88.81 74 GLN A N 1
ATOM 584 C CA . GLN A 1 74 ? 9.023 8.014 7.984 1.00 88.81 74 GLN A CA 1
ATOM 585 C C . GLN A 1 74 ? 8.606 8.383 6.554 1.00 88.81 74 GLN A C 1
ATOM 587 O O . GLN A 1 74 ? 8.945 9.454 6.054 1.00 88.81 74 GLN A O 1
ATOM 592 N N . THR A 1 75 ? 7.879 7.495 5.876 1.00 88.19 75 THR A N 1
ATOM 593 C CA . THR A 1 75 ? 7.496 7.644 4.471 1.00 88.19 75 THR A CA 1
ATOM 594 C C . THR A 1 75 ? 6.004 7.942 4.362 1.00 88.19 75 THR A C 1
ATOM 596 O O . THR A 1 75 ? 5.182 7.163 4.845 1.00 88.19 75 THR A O 1
ATOM 599 N N . GLY A 1 76 ? 5.657 9.044 3.687 1.00 89.50 76 GLY A N 1
ATOM 600 C CA . GLY A 1 76 ? 4.283 9.560 3.614 1.00 89.50 76 GLY A CA 1
ATOM 601 C C . GLY A 1 76 ? 3.251 8.529 3.152 1.00 89.50 76 GLY A C 1
ATOM 602 O O . GLY A 1 76 ? 2.293 8.261 3.871 1.00 89.50 76 GLY A O 1
ATOM 603 N N . HIS A 1 77 ? 3.487 7.861 2.019 1.00 89.56 77 HIS A N 1
ATOM 604 C CA . HIS A 1 77 ? 2.530 6.884 1.489 1.00 89.56 77 HIS A CA 1
ATOM 605 C C . HIS A 1 77 ? 2.358 5.650 2.389 1.00 89.56 77 HIS A C 1
ATOM 607 O O . HIS A 1 77 ? 1.261 5.102 2.461 1.00 89.56 77 HIS A O 1
ATOM 613 N N . TYR A 1 78 ? 3.395 5.220 3.122 1.00 93.62 78 TYR A N 1
ATOM 614 C CA . TYR A 1 78 ? 3.237 4.163 4.129 1.00 93.62 78 TYR A CA 1
ATOM 615 C C . TYR A 1 78 ? 2.335 4.616 5.275 1.00 93.62 78 TYR A C 1
ATOM 617 O O . TYR A 1 78 ? 1.522 3.821 5.756 1.00 93.62 78 TYR A O 1
ATOM 625 N N . CYS A 1 79 ? 2.425 5.891 5.659 1.00 93.94 79 CYS A N 1
ATOM 626 C CA . CYS A 1 79 ? 1.531 6.470 6.648 1.00 93.94 79 CYS A CA 1
ATOM 627 C C . CYS A 1 79 ? 0.086 6.565 6.140 1.00 93.94 79 CYS A C 1
ATOM 629 O O . CYS A 1 79 ? -0.827 6.155 6.854 1.00 93.94 79 CYS A O 1
ATOM 631 N N . ASP A 1 80 ? -0.131 7.010 4.896 1.00 92.38 80 ASP A N 1
ATOM 632 C CA . ASP A 1 80 ? -1.468 7.027 4.280 1.00 92.38 80 ASP A CA 1
ATOM 633 C C . ASP A 1 80 ? -2.085 5.618 4.252 1.00 92.38 80 ASP A C 1
ATOM 635 O O . ASP A 1 80 ? -3.237 5.426 4.634 1.00 92.38 80 ASP A O 1
ATOM 639 N N . GLY A 1 81 ? -1.309 4.583 3.912 1.00 93.88 81 GLY A N 1
ATOM 640 C CA . GLY A 1 81 ? -1.813 3.205 3.952 1.00 93.88 81 GLY A CA 1
ATOM 641 C C . GLY A 1 81 ? -2.225 2.745 5.352 1.00 93.88 81 GLY A C 1
ATOM 642 O O . GLY A 1 81 ? -3.243 2.069 5.500 1.00 93.88 81 GLY A O 1
ATOM 643 N N . LEU A 1 82 ? -1.485 3.154 6.385 1.00 94.56 82 LEU A N 1
ATOM 644 C CA . LEU A 1 82 ? -1.823 2.879 7.784 1.00 94.56 82 LEU A CA 1
ATOM 645 C C . LEU A 1 82 ? -3.117 3.600 8.202 1.00 94.56 82 LEU A C 1
ATOM 647 O O . LEU A 1 82 ? -3.979 3.006 8.852 1.00 94.56 82 LEU A O 1
ATOM 651 N N . GLN A 1 83 ? -3.290 4.855 7.787 1.00 94.94 83 GLN A N 1
ATOM 652 C CA . GLN A 1 83 ? -4.518 5.625 8.003 1.00 94.94 83 GLN A CA 1
ATOM 653 C C . GLN A 1 83 ? -5.724 4.990 7.297 1.00 94.94 83 GLN A C 1
ATOM 655 O O . GLN A 1 83 ? -6.797 4.847 7.890 1.00 94.94 83 GLN A O 1
ATOM 660 N N . LYS A 1 84 ? -5.543 4.526 6.058 1.00 93.81 84 LYS A N 1
ATOM 661 C CA . LYS A 1 84 ? -6.584 3.815 5.307 1.00 93.81 84 LYS A CA 1
ATOM 662 C C . LYS A 1 84 ? -6.951 2.487 5.953 1.00 93.81 84 LYS A C 1
ATOM 664 O O . LYS A 1 84 ? -8.137 2.171 6.011 1.00 93.81 84 LYS A O 1
ATOM 669 N N . GLU A 1 85 ? -5.987 1.750 6.509 1.00 94.69 85 GLU A N 1
ATOM 670 C CA . GLU A 1 85 ? -6.264 0.543 7.300 1.00 94.69 85 GLU A CA 1
ATOM 671 C C . GLU A 1 85 ? -7.221 0.857 8.465 1.00 94.69 85 GLU A C 1
ATOM 673 O O . GLU A 1 85 ? -8.218 0.152 8.635 1.00 94.69 85 GLU A O 1
ATOM 678 N N . LEU A 1 86 ? -7.011 1.957 9.202 1.00 96.19 86 LEU A N 1
ATOM 679 C CA . LEU A 1 86 ? -7.943 2.395 10.251 1.00 96.19 86 LEU A CA 1
ATOM 680 C C . LEU A 1 86 ? -9.337 2.707 9.692 1.00 96.19 86 LEU A C 1
ATOM 682 O O . LEU A 1 86 ? -10.335 2.207 10.209 1.00 96.19 86 LEU A O 1
ATOM 686 N N . ILE A 1 87 ? -9.419 3.505 8.629 1.00 95.06 87 ILE A N 1
ATOM 687 C CA . ILE A 1 87 ? -10.701 3.925 8.046 1.00 95.06 87 ILE A CA 1
ATOM 688 C C . ILE A 1 87 ? -11.511 2.722 7.538 1.00 95.06 87 ILE A C 1
ATOM 690 O O . ILE A 1 87 ? -12.736 2.685 7.686 1.00 95.06 87 ILE A O 1
ATOM 694 N N . THR A 1 88 ? -10.845 1.678 7.029 1.00 92.75 88 THR A N 1
ATOM 695 C CA . THR A 1 88 ? -11.530 0.461 6.558 1.00 92.75 88 THR A CA 1
ATOM 696 C C . THR A 1 88 ? -12.327 -0.256 7.641 1.00 92.75 88 THR A C 1
ATOM 698 O O . THR A 1 88 ? -13.312 -0.929 7.324 1.00 92.75 88 THR A O 1
ATOM 701 N N . PHE A 1 89 ? -11.960 -0.085 8.917 1.00 94.94 89 PHE A N 1
ATOM 702 C CA . PHE A 1 89 ? -12.679 -0.667 10.047 1.00 94.94 89 PHE A CA 1
ATOM 703 C C . PHE A 1 89 ? -14.169 -0.303 10.027 1.00 94.94 89 PHE A C 1
ATOM 705 O O . PHE A 1 89 ? -15.027 -1.142 10.315 1.00 94.94 89 PHE A O 1
ATOM 712 N N . PHE A 1 90 ? -14.482 0.938 9.651 1.00 95.06 90 PHE A N 1
ATOM 713 C CA . PHE A 1 90 ? -15.839 1.477 9.690 1.00 95.06 90 PHE A CA 1
ATOM 714 C C . PHE A 1 90 ? -16.724 0.966 8.548 1.00 95.06 90 PHE A C 1
ATOM 716 O O . PHE A 1 90 ? -17.955 0.993 8.678 1.00 95.06 90 PHE A O 1
ATOM 723 N N . LYS A 1 91 ? -16.109 0.450 7.469 1.00 92.69 91 LYS A N 1
ATOM 724 C CA . LYS A 1 91 ? -16.785 0.002 6.240 1.00 92.69 91 LYS A CA 1
ATOM 725 C C . LYS A 1 91 ? -17.759 1.058 5.712 1.00 92.69 91 LYS A C 1
ATOM 727 O O . LYS A 1 91 ? -18.905 0.748 5.391 1.00 92.69 91 LYS A O 1
ATOM 732 N N . ASP A 1 92 ? -17.303 2.303 5.693 1.00 92.81 92 ASP A N 1
ATOM 733 C CA . ASP A 1 92 ? -18.065 3.454 5.229 1.00 92.81 92 ASP A CA 1
ATOM 734 C C . ASP A 1 92 ? -17.306 4.125 4.080 1.00 92.81 92 ASP A C 1
ATOM 736 O O . ASP A 1 92 ? -16.165 4.552 4.248 1.00 92.81 92 ASP A O 1
ATOM 740 N N . GLY A 1 93 ? -17.934 4.183 2.904 1.00 89.25 93 GLY A N 1
ATOM 741 C CA . GLY A 1 93 ? -17.348 4.782 1.701 1.00 89.25 93 GLY A CA 1
ATOM 742 C C . GLY A 1 93 ? -17.274 6.312 1.731 1.00 89.25 93 GLY A C 1
ATOM 743 O O . GLY A 1 93 ? -16.633 6.900 0.859 1.00 89.25 93 GLY A O 1
ATOM 744 N N . HIS A 1 94 ? -17.907 6.954 2.718 1.00 91.31 94 HIS A N 1
ATOM 745 C CA . HIS A 1 94 ? -17.912 8.409 2.876 1.00 91.31 94 HIS A CA 1
ATOM 746 C C . HIS A 1 94 ? -16.742 8.925 3.723 1.00 91.31 94 HIS A C 1
ATOM 748 O O . HIS A 1 94 ? -16.527 10.133 3.785 1.00 91.31 94 HIS A O 1
ATOM 754 N N . ILE A 1 95 ? -15.972 8.038 4.364 1.00 91.81 95 ILE A N 1
ATOM 755 C CA . ILE A 1 95 ? -14.754 8.417 5.086 1.00 91.81 95 ILE A CA 1
ATOM 756 C C . ILE A 1 95 ? -13.568 8.273 4.138 1.00 91.81 95 ILE A C 1
ATOM 758 O O . ILE A 1 95 ? -13.278 7.180 3.650 1.00 91.81 95 ILE A O 1
ATOM 762 N N . GLN A 1 96 ? -12.873 9.376 3.878 1.00 86.25 96 GLN A N 1
ATOM 763 C CA . GLN A 1 96 ? -11.754 9.412 2.943 1.00 86.25 96 GLN A CA 1
ATOM 764 C C . GLN A 1 96 ? -10.624 10.275 3.504 1.00 86.25 96 GLN A C 1
ATOM 766 O O . GLN A 1 96 ? -10.871 11.318 4.108 1.00 86.25 96 GLN A O 1
ATOM 771 N N . THR A 1 97 ? -9.387 9.841 3.280 1.00 84.19 97 THR A N 1
ATOM 772 C CA . THR A 1 97 ? -8.191 10.682 3.388 1.00 84.19 97 THR A CA 1
ATOM 773 C C . THR A 1 97 ? -7.750 11.062 1.984 1.00 84.19 97 THR A C 1
ATOM 775 O O . THR A 1 97 ? -7.824 10.256 1.052 1.00 84.19 97 THR A O 1
ATOM 778 N N . GLY A 1 98 ? -7.314 12.305 1.826 1.00 73.25 98 GLY A N 1
ATOM 779 C CA . GLY A 1 98 ? -6.757 12.808 0.582 1.00 73.25 98 GLY A CA 1
ATOM 780 C C . GLY A 1 98 ? -5.493 13.593 0.876 1.00 73.25 98 GLY A C 1
ATOM 781 O O . GLY A 1 98 ? -5.427 14.327 1.860 1.00 73.25 98 GLY A O 1
ATOM 782 N N . GLU A 1 99 ? -4.494 13.444 0.017 1.00 69.50 99 GLU A N 1
ATOM 783 C CA . GLU A 1 99 ? -3.290 14.261 0.071 1.00 69.50 99 GLU A CA 1
ATOM 784 C C . GLU A 1 99 ? -3.558 15.564 -0.690 1.00 69.50 99 GLU A C 1
ATOM 786 O O . GLU A 1 99 ? -3.830 15.565 -1.893 1.00 69.50 99 GLU A O 1
ATOM 791 N N . THR A 1 100 ? -3.508 16.699 0.004 1.00 62.50 100 THR A N 1
ATOM 792 C CA . THR A 1 100 ? -3.615 18.010 -0.641 1.00 62.50 100 THR A CA 1
ATOM 793 C C . THR A 1 100 ? -2.240 18.479 -1.101 1.00 62.50 100 THR A C 1
ATOM 795 O O . THR A 1 100 ? -1.317 18.569 -0.296 1.00 62.50 100 THR A O 1
ATOM 798 N N . GLY A 1 101 ? -2.112 18.852 -2.377 1.00 58.53 101 GLY A N 1
ATOM 799 C CA . GLY A 1 101 ? -0.937 19.580 -2.866 1.00 58.53 101 GLY A CA 1
ATOM 800 C C . GLY A 1 101 ? 0.263 18.727 -3.286 1.00 58.53 101 GLY A C 1
ATOM 801 O O . GLY A 1 101 ? 1.373 19.261 -3.329 1.00 58.53 101 GLY A O 1
ATOM 802 N N . ILE A 1 102 ? 0.072 17.450 -3.646 1.00 61.56 102 ILE A N 1
ATOM 803 C CA . ILE A 1 102 ? 1.139 16.676 -4.299 1.00 61.56 102 ILE A CA 1
ATOM 804 C C . ILE A 1 102 ? 1.448 17.299 -5.653 1.00 61.56 102 ILE A C 1
ATOM 806 O O . ILE A 1 102 ? 0.657 17.239 -6.595 1.00 61.56 102 ILE A O 1
ATOM 810 N N . LYS A 1 103 ? 2.621 17.921 -5.737 1.00 67.06 103 LYS A N 1
ATOM 811 C CA . LYS A 1 103 ? 3.178 18.383 -7.001 1.00 67.06 103 LYS A CA 1
ATOM 812 C C . LYS A 1 103 ? 3.960 17.227 -7.623 1.00 67.06 103 LYS A C 1
ATOM 814 O O . LYS A 1 103 ? 4.743 16.604 -6.905 1.00 67.06 103 LYS A O 1
ATOM 819 N N . PRO A 1 104 ? 3.785 16.956 -8.928 1.00 69.38 104 PRO A N 1
ATOM 820 C CA . PRO A 1 104 ? 4.641 16.017 -9.635 1.00 69.38 104 PRO A CA 1
ATOM 821 C C . PRO A 1 104 ? 6.108 16.371 -9.405 1.00 69.38 104 PRO A C 1
ATOM 823 O O . PRO A 1 104 ? 6.475 17.555 -9.429 1.00 69.38 104 PRO A O 1
ATOM 826 N N . VAL A 1 105 ? 6.946 15.357 -9.202 1.00 76.94 105 VAL A N 1
ATOM 827 C CA . VAL A 1 105 ? 8.388 15.584 -9.136 1.00 76.94 105 VAL A CA 1
ATOM 828 C C . VAL A 1 105 ? 8.844 15.990 -10.536 1.00 76.94 105 VAL A C 1
ATOM 830 O O . VAL A 1 105 ? 8.786 15.201 -11.474 1.00 76.94 105 VAL A O 1
ATOM 833 N N . THR A 1 106 ? 9.234 17.253 -10.693 1.00 76.81 106 THR A N 1
ATOM 834 C CA . THR A 1 106 ? 9.666 17.832 -11.981 1.00 76.81 106 THR A CA 1
ATOM 835 C C . THR A 1 106 ? 11.173 18.058 -12.051 1.00 76.81 106 THR A C 1
ATOM 837 O O . THR A 1 106 ? 11.710 18.269 -13.135 1.00 76.81 106 THR A O 1
ATOM 840 N N . ASP A 1 107 ? 11.861 17.973 -10.912 1.00 84.38 107 ASP A N 1
ATOM 841 C CA . ASP A 1 107 ? 13.315 18.042 -10.831 1.00 84.38 107 ASP A CA 1
ATOM 842 C C . ASP A 1 107 ? 13.934 16.750 -11.389 1.00 84.38 107 ASP A C 1
ATOM 844 O O . ASP A 1 107 ? 13.701 15.653 -10.876 1.00 84.38 107 ASP A O 1
ATOM 848 N N . SER A 1 108 ? 14.713 16.879 -12.462 1.00 82.94 108 SER A N 1
ATOM 849 C CA . SER A 1 108 ? 15.296 15.745 -13.181 1.00 82.94 108 SER A CA 1
ATOM 850 C C . SER A 1 108 ? 16.339 14.976 -12.367 1.00 82.94 108 SER A C 1
ATOM 852 O O . SER A 1 108 ? 16.436 13.757 -12.519 1.00 82.94 108 SER A O 1
ATOM 854 N N . ALA A 1 109 ? 17.086 15.646 -11.486 1.00 84.62 109 ALA A N 1
ATOM 855 C CA . ALA A 1 109 ? 18.080 15.005 -10.631 1.00 84.62 109 ALA A CA 1
ATOM 856 C C . ALA A 1 109 ? 17.398 14.208 -9.513 1.00 84.62 109 ALA A C 1
ATOM 858 O O . ALA A 1 109 ? 17.759 13.057 -9.259 1.00 84.62 109 ALA A O 1
ATOM 859 N N . LEU A 1 110 ? 16.358 14.780 -8.900 1.00 82.50 110 LEU A N 1
ATOM 860 C CA . LEU A 1 110 ? 15.543 14.086 -7.907 1.00 82.50 110 LEU A CA 1
ATOM 861 C C . LEU A 1 110 ? 14.822 12.880 -8.521 1.00 82.50 110 LEU A C 1
ATOM 863 O O . LEU A 1 110 ? 14.812 11.808 -7.919 1.00 82.50 110 LEU A O 1
ATOM 867 N N . LEU A 1 111 ? 14.282 13.014 -9.736 1.00 83.56 111 LEU A N 1
ATOM 868 C CA . LEU A 1 111 ? 13.705 11.889 -10.477 1.00 83.56 111 LEU A CA 1
ATOM 869 C C . LEU A 1 111 ? 14.731 10.777 -10.700 1.00 83.56 111 LEU A C 1
ATOM 871 O O . LEU A 1 111 ? 14.466 9.625 -10.370 1.00 83.56 111 LEU A O 1
ATOM 875 N N . GLN A 1 112 ? 15.922 11.112 -11.201 1.00 83.81 112 GLN A N 1
ATOM 876 C CA . GLN A 1 112 ? 16.972 10.121 -11.436 1.00 83.81 112 GLN A CA 1
ATOM 877 C C . GLN A 1 112 ? 17.396 9.420 -10.137 1.00 83.81 112 GLN A C 1
ATOM 879 O O . GLN A 1 112 ? 17.600 8.203 -10.126 1.00 83.81 112 GLN A O 1
ATOM 884 N N . GLN A 1 113 ? 17.461 10.164 -9.030 1.00 85.06 113 GLN A N 1
ATOM 885 C CA . GLN A 1 113 ? 17.726 9.600 -7.714 1.00 85.06 113 GLN A CA 1
ATOM 886 C C . GLN A 1 113 ? 16.629 8.606 -7.308 1.00 85.06 113 GLN A C 1
ATOM 888 O O . GLN A 1 113 ? 16.949 7.461 -6.986 1.00 85.06 113 GLN A O 1
ATOM 893 N N . LEU A 1 114 ? 15.353 9.002 -7.374 1.00 84.69 114 LEU A N 1
ATOM 894 C CA . LEU A 1 114 ? 14.215 8.135 -7.048 1.00 84.69 114 LEU A CA 1
ATOM 895 C C . LEU A 1 114 ? 14.211 6.860 -7.902 1.00 84.69 114 LEU A C 1
ATOM 897 O O . LEU A 1 114 ? 13.993 5.766 -7.377 1.00 84.69 114 LEU A O 1
ATOM 901 N N . PHE A 1 115 ? 14.527 6.974 -9.194 1.00 86.50 115 PHE A N 1
ATOM 902 C CA . PHE A 1 115 ? 14.600 5.825 -10.098 1.00 86.50 115 PHE A CA 1
ATOM 903 C C . PHE A 1 115 ? 15.687 4.848 -9.648 1.00 86.50 115 PHE A C 1
ATOM 905 O O . PHE A 1 115 ? 15.437 3.649 -9.569 1.00 86.50 115 PHE A O 1
ATOM 912 N N . SER A 1 116 ? 16.874 5.350 -9.296 1.00 84.44 116 SER A N 1
ATOM 913 C CA . SER A 1 116 ? 17.997 4.511 -8.851 1.00 84.44 116 SER A CA 1
ATOM 914 C C . SER A 1 116 ? 17.790 3.877 -7.469 1.00 84.44 116 SER A C 1
ATOM 916 O O . SER A 1 116 ? 18.302 2.793 -7.209 1.00 84.44 116 SER A O 1
ATOM 918 N N . GLN A 1 117 ? 17.031 4.538 -6.591 1.00 88.44 117 GLN A N 1
ATOM 919 C CA . GLN A 1 117 ? 16.759 4.084 -5.223 1.00 88.44 117 GLN A CA 1
ATOM 920 C C . GLN A 1 117 ? 15.535 3.169 -5.125 1.00 88.44 117 GLN A C 1
ATOM 922 O O . GLN A 1 117 ? 15.280 2.599 -4.065 1.00 88.44 117 GLN A O 1
ATOM 927 N N . THR A 1 118 ? 14.773 3.027 -6.209 1.00 92.75 118 THR A N 1
ATOM 928 C CA . THR A 1 118 ? 13.607 2.144 -6.232 1.00 92.75 118 THR A CA 1
ATOM 929 C C . THR A 1 118 ? 14.040 0.704 -6.003 1.00 92.75 118 THR A C 1
ATOM 931 O O . THR A 1 118 ? 14.896 0.175 -6.719 1.00 92.75 118 THR A O 1
ATOM 934 N N . GLU A 1 119 ? 13.420 0.069 -5.007 1.00 95.62 119 GLU A N 1
ATOM 935 C CA . GLU A 1 119 ? 13.689 -1.318 -4.647 1.00 95.62 119 GLU A CA 1
ATOM 936 C C . GLU A 1 119 ? 13.612 -2.215 -5.886 1.00 95.62 119 GLU A C 1
ATOM 938 O O . GLU A 1 119 ? 12.695 -2.102 -6.702 1.00 95.62 119 GLU A O 1
ATOM 943 N N . SER A 1 120 ? 14.580 -3.120 -6.019 1.00 96.56 120 SER A N 1
ATOM 944 C CA . SER A 1 120 ? 14.616 -4.100 -7.097 1.00 96.56 120 SER A CA 1
ATOM 945 C C . SER A 1 120 ? 14.720 -5.512 -6.543 1.00 96.56 120 SER A C 1
ATOM 947 O O . SER A 1 120 ? 15.492 -5.782 -5.625 1.00 96.56 120 SER A O 1
ATOM 949 N N . LEU A 1 121 ? 13.946 -6.421 -7.128 1.00 96.31 121 LEU A N 1
ATOM 950 C CA . LEU A 1 121 ? 13.899 -7.834 -6.794 1.00 96.31 121 LEU A CA 1
ATOM 951 C C . LEU A 1 121 ? 14.245 -8.659 -8.032 1.00 96.31 121 LEU A C 1
ATOM 953 O O . LEU A 1 121 ? 13.748 -8.406 -9.130 1.00 96.31 121 LEU A O 1
ATOM 957 N N . GLN A 1 122 ? 15.065 -9.690 -7.842 1.00 93.50 122 GLN A N 1
ATOM 958 C CA . GLN A 1 122 ? 15.365 -10.634 -8.911 1.00 93.50 122 GLN A CA 1
ATOM 959 C C . GLN A 1 122 ? 14.185 -11.582 -9.132 1.00 93.50 122 GLN A C 1
ATOM 961 O O . GLN A 1 122 ? 13.717 -12.245 -8.205 1.00 93.50 122 GLN A O 1
ATOM 966 N N . LEU A 1 123 ? 13.719 -11.665 -10.378 1.00 91.06 123 LEU A N 1
ATOM 967 C CA . LEU A 1 123 ? 12.655 -12.578 -10.781 1.00 91.06 123 LEU A CA 1
ATOM 968 C C . LEU A 1 123 ? 13.265 -13.871 -11.317 1.00 91.06 123 LEU A C 1
ATOM 970 O O . LEU A 1 123 ? 13.712 -13.924 -12.457 1.00 91.06 123 LEU A O 1
ATOM 974 N N . THR A 1 124 ? 13.272 -14.919 -10.497 1.00 81.69 124 THR A N 1
ATOM 975 C CA . THR A 1 124 ? 13.781 -16.241 -10.900 1.00 81.69 124 THR A CA 1
ATOM 976 C C . THR A 1 124 ? 12.659 -17.217 -11.238 1.00 81.69 124 THR A C 1
ATOM 978 O O . THR A 1 124 ? 12.753 -17.923 -12.233 1.00 81.69 124 THR A O 1
ATOM 981 N N . ASN A 1 125 ? 11.568 -17.217 -10.466 1.00 80.12 125 ASN A N 1
ATOM 982 C CA . ASN A 1 125 ? 10.412 -18.093 -10.665 1.00 80.12 125 ASN A CA 1
ATOM 983 C C . ASN A 1 125 ? 9.119 -17.310 -10.443 1.00 80.12 125 ASN A C 1
ATOM 985 O O . ASN A 1 125 ? 8.826 -16.905 -9.320 1.00 80.12 125 ASN A O 1
ATOM 989 N N . ILE A 1 126 ? 8.340 -17.100 -11.506 1.00 85.56 126 ILE A N 1
ATOM 990 C CA . ILE A 1 126 ? 7.057 -16.396 -11.421 1.00 85.56 126 ILE A CA 1
ATOM 991 C C . ILE A 1 126 ? 5.956 -17.447 -11.249 1.00 85.56 126 ILE A C 1
ATOM 993 O O . ILE A 1 126 ? 5.655 -18.162 -12.209 1.00 85.56 126 ILE A O 1
ATOM 997 N N . PRO A 1 127 ? 5.358 -17.587 -10.052 1.00 79.25 127 PRO A N 1
ATOM 998 C CA . PRO A 1 127 ? 4.360 -18.615 -9.810 1.00 79.25 127 PRO A CA 1
ATOM 999 C C . PRO A 1 127 ? 3.108 -18.313 -10.630 1.00 79.25 127 PRO A C 1
ATOM 1001 O O . PRO A 1 127 ? 2.593 -17.199 -10.589 1.00 79.25 127 PRO A O 1
ATOM 1004 N N . ASN A 1 128 ? 2.576 -19.314 -11.328 1.00 76.19 128 ASN A N 1
ATOM 1005 C CA . ASN A 1 128 ? 1.248 -19.234 -11.923 1.00 76.19 128 ASN A CA 1
ATOM 1006 C C . ASN A 1 128 ? 0.324 -20.223 -11.214 1.00 76.19 128 ASN A C 1
ATOM 1008 O O . ASN A 1 128 ? 0.178 -21.370 -11.633 1.00 76.19 128 ASN A O 1
ATOM 1012 N N . LYS A 1 129 ? -0.249 -19.787 -10.088 1.00 78.88 129 LYS A N 1
ATOM 1013 C CA . LYS A 1 129 ? -1.188 -20.597 -9.310 1.00 78.88 129 LYS A CA 1
ATOM 1014 C C . LYS A 1 129 ? -2.624 -20.115 -9.566 1.00 78.88 129 LYS A C 1
ATOM 1016 O O . LYS A 1 129 ? -2.926 -18.959 -9.244 1.00 78.88 129 LYS A O 1
ATOM 1021 N N . PRO A 1 130 ? -3.517 -20.969 -10.104 1.00 76.56 130 PRO A N 1
ATOM 1022 C CA . PRO A 1 130 ? -4.932 -20.639 -10.257 1.00 76.56 130 PRO A CA 1
ATOM 1023 C C . PRO A 1 130 ? -5.551 -20.206 -8.922 1.00 76.56 130 PRO A C 1
ATOM 1025 O O . PRO A 1 130 ? -5.256 -20.790 -7.879 1.00 76.56 130 PRO A O 1
ATOM 1028 N N . GLY A 1 131 ? -6.358 -19.144 -8.940 1.00 78.38 131 GLY A N 1
ATOM 1029 C CA . GLY A 1 131 ? -7.002 -18.583 -7.743 1.00 78.38 131 GLY A CA 1
ATOM 1030 C C . GLY A 1 131 ? -6.073 -17.863 -6.750 1.00 78.38 131 GLY A C 1
ATOM 1031 O O . GLY A 1 131 ? -6.569 -17.200 -5.843 1.00 78.38 131 GLY A O 1
ATOM 1032 N N . SER A 1 132 ? -4.744 -17.939 -6.908 1.00 90.56 132 SER A N 1
ATOM 1033 C CA . SER A 1 132 ? -3.799 -17.093 -6.162 1.00 90.56 132 SER A CA 1
ATOM 1034 C C . SER A 1 132 ? -3.676 -15.717 -6.816 1.00 90.56 132 SER A C 1
ATOM 1036 O O . SER A 1 132 ? -3.835 -15.583 -8.033 1.00 90.56 132 SER A O 1
ATOM 1038 N N . ILE A 1 133 ? -3.320 -14.711 -6.017 1.00 94.50 133 ILE A N 1
ATOM 1039 C CA . ILE A 1 133 ? -2.917 -13.389 -6.514 1.00 94.50 133 ILE A CA 1
ATOM 1040 C C . ILE A 1 133 ? -1.524 -13.407 -7.168 1.00 94.50 133 ILE A C 1
ATOM 1042 O O . ILE A 1 133 ? -1.141 -12.468 -7.855 1.00 94.50 133 ILE A O 1
ATOM 1046 N N . GLU A 1 134 ? -0.743 -14.470 -6.972 1.00 95.25 134 GLU A N 1
ATOM 1047 C CA . GLU A 1 134 ? 0.540 -14.634 -7.657 1.00 95.25 134 GLU A CA 1
ATOM 1048 C C . GLU A 1 134 ? 0.329 -14.869 -9.160 1.00 95.25 134 GLU A C 1
ATOM 1050 O O . GLU A 1 134 ? -0.560 -15.629 -9.568 1.00 95.25 134 GLU A O 1
ATOM 1055 N N . GLY A 1 135 ? 1.152 -14.226 -9.989 1.00 95.00 135 GLY A N 1
ATOM 1056 C CA . GLY A 1 135 ? 1.107 -14.391 -11.441 1.00 95.00 135 GLY A CA 1
ATOM 1057 C C . GLY A 1 135 ? 1.599 -13.185 -12.228 1.00 95.00 135 GLY A C 1
ATOM 1058 O O . GLY A 1 135 ? 2.090 -12.203 -11.676 1.00 95.00 135 GLY A O 1
ATOM 1059 N N . ILE A 1 136 ? 1.452 -13.270 -13.550 1.00 95.81 136 ILE A N 1
ATOM 1060 C CA . ILE A 1 136 ? 1.740 -12.173 -14.478 1.00 95.81 136 ILE A CA 1
ATOM 1061 C C . ILE A 1 136 ? 0.496 -11.310 -14.643 1.00 95.81 136 ILE A C 1
ATOM 1063 O O . ILE A 1 136 ? -0.581 -11.832 -14.930 1.00 95.81 136 ILE A O 1
ATOM 1067 N N . TYR A 1 137 ? 0.672 -9.998 -14.541 1.00 96.75 137 TYR A N 1
ATOM 1068 C CA . TYR A 1 137 ? -0.376 -9.006 -14.724 1.00 96.75 137 TYR A CA 1
ATOM 1069 C C . TYR A 1 137 ? 0.043 -7.970 -15.758 1.00 96.75 137 TYR A C 1
ATOM 1071 O O . TYR A 1 137 ? 1.223 -7.650 -15.907 1.00 96.75 137 TYR A O 1
ATOM 1079 N N . TYR A 1 138 ? -0.952 -7.414 -16.432 1.00 97.50 138 TYR A N 1
ATOM 1080 C CA . TYR A 1 138 ? -0.796 -6.269 -17.316 1.00 97.50 138 TYR A CA 1
ATOM 1081 C C . TYR A 1 138 ? -1.636 -5.117 -16.785 1.00 97.50 138 TYR A C 1
ATOM 1083 O O . TYR A 1 138 ? -2.761 -5.339 -16.322 1.00 97.50 138 TYR A O 1
ATOM 1091 N N . SER A 1 139 ? -1.104 -3.900 -16.870 1.00 96.81 139 SER A N 1
ATOM 1092 C CA . SER A 1 139 ? -1.920 -2.705 -16.681 1.00 96.81 139 SER A CA 1
ATOM 1093 C C . SER A 1 139 ? -2.991 -2.627 -17.775 1.00 96.81 139 SER A C 1
ATOM 1095 O O . SER A 1 139 ? -2.812 -3.177 -18.864 1.00 96.81 139 SER A O 1
ATOM 1097 N N . THR A 1 140 ? -4.112 -1.952 -17.512 1.00 93.50 140 THR A N 1
ATOM 1098 C CA . THR A 1 140 ? -5.240 -1.848 -18.462 1.00 93.50 140 THR A CA 1
ATOM 1099 C C . THR A 1 140 ? -4.816 -1.341 -19.847 1.00 93.50 140 THR A C 1
ATOM 1101 O O . THR A 1 140 ? -5.286 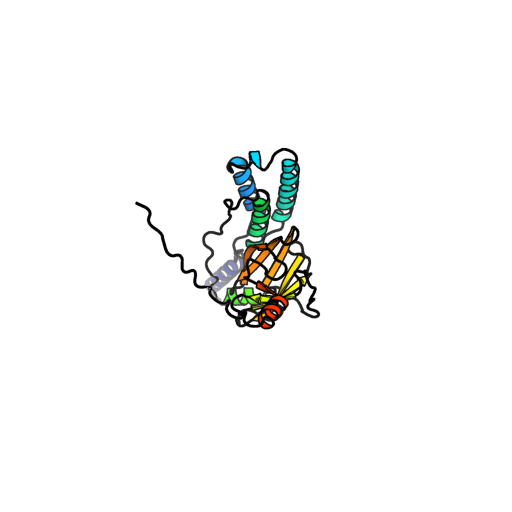-1.838 -20.865 1.00 93.50 140 THR A O 1
ATOM 1104 N N . ASP A 1 141 ? -3.882 -0.392 -19.889 1.00 93.31 141 ASP A N 1
ATOM 1105 C CA . ASP A 1 141 ? -3.302 0.203 -21.101 1.00 93.31 141 ASP A CA 1
ATOM 1106 C C . ASP A 1 141 ? -2.118 -0.600 -21.685 1.00 93.31 141 ASP A C 1
ATOM 1108 O O . ASP A 1 141 ? -1.512 -0.219 -22.688 1.00 93.31 141 ASP A O 1
ATOM 1112 N N . SER A 1 142 ? -1.764 -1.728 -21.061 1.00 93.94 142 SER A N 1
ATOM 1113 C CA . SER A 1 142 ? -0.594 -2.548 -21.396 1.00 93.94 142 SER A CA 1
ATOM 1114 C C . SER A 1 142 ? 0.732 -1.772 -21.395 1.00 93.94 142 SER A C 1
ATOM 1116 O O . SER A 1 142 ? 1.668 -2.146 -22.109 1.00 93.94 142 SER A O 1
ATOM 1118 N N . THR A 1 143 ? 0.821 -0.679 -20.634 1.00 96.69 143 THR A N 1
ATOM 1119 C CA . THR A 1 143 ? 2.064 0.071 -20.406 1.00 96.69 143 THR A CA 1
ATOM 1120 C C . THR A 1 143 ? 3.039 -0.724 -19.544 1.00 96.69 143 THR A C 1
ATOM 1122 O O . THR A 1 143 ? 4.241 -0.720 -19.815 1.00 96.69 143 THR A O 1
ATOM 1125 N N . TYR A 1 144 ? 2.525 -1.436 -18.541 1.00 97.75 144 TYR A N 1
ATOM 1126 C CA . TYR A 1 144 ? 3.314 -2.215 -17.597 1.00 97.75 144 TYR A CA 1
ATOM 1127 C C . TYR A 1 144 ? 2.915 -3.687 -17.636 1.00 97.75 144 TYR A C 1
ATOM 1129 O O . TYR A 1 144 ? 1.732 -4.033 -17.614 1.00 97.75 144 TYR A O 1
ATOM 1137 N N . LYS A 1 145 ? 3.923 -4.557 -17.622 1.00 97.75 145 LYS A N 1
ATOM 1138 C CA . LYS A 1 145 ? 3.797 -5.979 -17.314 1.00 97.75 145 LYS A CA 1
ATOM 1139 C C . LYS A 1 145 ? 4.514 -6.225 -15.997 1.00 97.75 145 LYS A C 1
ATOM 1141 O O . LYS A 1 145 ? 5.715 -5.972 -15.910 1.00 97.75 145 LYS A O 1
ATOM 1146 N N . ILE A 1 146 ? 3.800 -6.731 -14.998 1.00 97.69 146 ILE A N 1
ATOM 1147 C CA . ILE A 1 146 ? 4.362 -7.037 -13.681 1.00 97.69 146 ILE A CA 1
ATOM 1148 C C . ILE A 1 146 ? 4.197 -8.513 -13.331 1.00 97.69 146 ILE A C 1
ATOM 1150 O O . ILE A 1 146 ? 3.303 -9.190 -13.839 1.00 97.69 146 ILE A O 1
ATOM 1154 N N . ALA A 1 147 ? 5.050 -9.000 -12.441 1.00 97.44 147 ALA A N 1
ATOM 1155 C CA . ALA A 1 147 ? 4.901 -10.272 -11.757 1.00 97.44 147 ALA A CA 1
ATOM 1156 C C . ALA A 1 147 ? 4.546 -9.998 -10.298 1.00 97.44 147 ALA A C 1
ATOM 1158 O O . ALA A 1 147 ? 5.318 -9.344 -9.600 1.00 97.44 147 ALA A O 1
ATOM 1159 N N . ILE A 1 148 ? 3.399 -10.492 -9.837 1.00 97.19 148 ILE A N 1
ATOM 1160 C CA . ILE A 1 148 ? 3.067 -10.494 -8.414 1.00 97.19 148 ILE A CA 1
ATOM 1161 C C . ILE A 1 148 ? 3.618 -11.781 -7.806 1.00 97.19 148 ILE A C 1
ATOM 1163 O O . ILE A 1 148 ? 3.242 -12.880 -8.220 1.00 97.19 148 ILE A O 1
ATOM 1167 N N . ILE A 1 149 ? 4.509 -11.633 -6.830 1.00 95.94 149 ILE A N 1
ATOM 1168 C CA . ILE A 1 149 ? 5.172 -12.727 -6.114 1.00 95.94 149 ILE A CA 1
ATOM 1169 C C . ILE A 1 149 ? 5.032 -12.536 -4.605 1.00 95.94 149 ILE A C 1
ATOM 1171 O O . ILE A 1 149 ? 4.934 -11.406 -4.121 1.00 95.94 149 ILE A O 1
ATOM 1175 N N . LYS A 1 150 ? 5.061 -13.630 -3.838 1.00 95.50 150 LYS A N 1
ATOM 1176 C CA . LYS A 1 150 ? 5.210 -13.538 -2.380 1.00 95.50 150 LYS A CA 1
ATOM 1177 C C . LYS A 1 150 ? 6.544 -12.899 -2.030 1.00 95.50 150 LYS A C 1
ATOM 1179 O O . LYS A 1 150 ? 7.600 -13.368 -2.446 1.00 95.50 150 LYS A O 1
ATOM 1184 N N . ASN A 1 151 ? 6.486 -11.848 -1.228 1.00 96.25 151 ASN A N 1
ATOM 1185 C CA . ASN A 1 151 ? 7.657 -11.158 -0.722 1.00 96.25 151 ASN A CA 1
ATOM 1186 C C . ASN A 1 151 ? 7.243 -10.407 0.542 1.00 96.25 151 ASN A C 1
ATOM 1188 O O . ASN A 1 151 ? 6.635 -9.339 0.475 1.00 96.25 151 ASN A O 1
ATOM 1192 N N . LYS A 1 152 ? 7.488 -11.029 1.697 1.00 96.69 152 LYS A N 1
ATOM 1193 C CA . LYS A 1 152 ? 6.945 -10.559 2.968 1.00 96.69 152 LYS A CA 1
ATOM 1194 C C . LYS A 1 152 ? 7.904 -9.595 3.658 1.00 96.69 152 LYS A C 1
ATOM 1196 O O . LYS A 1 152 ? 9.048 -9.946 3.926 1.00 96.69 152 LYS A O 1
ATOM 1201 N N . THR A 1 153 ? 7.387 -8.427 4.018 1.00 94.62 153 THR A N 1
ATOM 1202 C CA . THR A 1 153 ? 8.030 -7.434 4.887 1.00 94.62 153 THR A CA 1
ATOM 1203 C C . THR A 1 153 ? 7.019 -6.934 5.928 1.00 94.62 153 THR A C 1
ATOM 1205 O O . THR A 1 153 ? 5.919 -7.482 6.076 1.00 94.62 153 THR A O 1
ATOM 1208 N N . ALA A 1 154 ? 7.367 -5.879 6.668 1.00 89.44 154 ALA A N 1
ATOM 1209 C CA . ALA A 1 154 ? 6.412 -5.188 7.530 1.00 89.44 154 ALA A CA 1
ATOM 1210 C C . ALA A 1 154 ? 5.233 -4.583 6.734 1.00 89.44 154 ALA A C 1
ATOM 1212 O O . ALA A 1 154 ? 4.094 -4.644 7.201 1.00 89.44 154 ALA A O 1
ATOM 1213 N N . PHE A 1 155 ? 5.490 -4.075 5.522 1.00 90.56 155 PHE A N 1
ATOM 1214 C CA . PHE A 1 155 ? 4.531 -3.306 4.714 1.00 90.56 155 PHE A CA 1
ATOM 1215 C C . PHE A 1 155 ? 3.865 -4.102 3.595 1.00 90.56 155 PHE A C 1
ATOM 1217 O O . PHE A 1 155 ? 2.895 -3.635 3.014 1.00 90.56 155 PHE A O 1
ATOM 1224 N N . ARG A 1 156 ? 4.320 -5.325 3.315 1.00 96.25 156 ARG A N 1
ATOM 1225 C CA . ARG A 1 156 ? 3.732 -6.162 2.264 1.00 96.25 156 ARG A CA 1
ATOM 1226 C C . ARG A 1 156 ? 3.801 -7.643 2.571 1.00 96.25 156 ARG A C 1
ATOM 1228 O O . ARG A 1 156 ? 4.638 -8.103 3.341 1.00 96.25 156 ARG A O 1
ATOM 1235 N N . ASP A 1 157 ? 2.906 -8.385 1.942 1.00 97.62 157 ASP A N 1
ATOM 1236 C CA . ASP A 1 157 ? 2.958 -9.840 1.823 1.00 97.62 157 ASP A CA 1
ATOM 1237 C C . ASP A 1 157 ? 3.319 -10.255 0.382 1.00 97.62 157 ASP A C 1
ATOM 1239 O O . ASP A 1 157 ? 3.896 -11.327 0.171 1.00 97.62 157 ASP A O 1
ATOM 1243 N N . TYR A 1 158 ? 3.036 -9.386 -0.600 1.00 97.56 158 TYR A N 1
ATOM 1244 C CA . TYR A 1 158 ? 3.366 -9.574 -2.012 1.00 97.56 158 TYR A CA 1
ATOM 1245 C C . TYR A 1 158 ? 4.010 -8.323 -2.615 1.00 97.56 158 TYR A C 1
ATOM 1247 O O . TYR A 1 158 ? 3.650 -7.199 -2.263 1.00 97.56 158 TYR A O 1
ATOM 1255 N N . ALA A 1 159 ? 4.907 -8.531 -3.577 1.00 98.06 159 ALA A N 1
ATOM 1256 C CA . ALA A 1 159 ? 5.476 -7.483 -4.416 1.00 98.06 159 ALA A CA 1
ATOM 1257 C C . ALA A 1 159 ? 5.065 -7.709 -5.876 1.00 98.06 159 ALA A C 1
ATOM 1259 O O . ALA A 1 159 ? 5.165 -8.822 -6.391 1.00 98.06 159 ALA A O 1
ATOM 1260 N N . GLY A 1 160 ? 4.605 -6.651 -6.535 1.00 97.88 160 GLY A N 1
ATOM 1261 C CA . GLY A 1 160 ? 4.423 -6.550 -7.973 1.00 97.88 160 GLY A CA 1
ATOM 1262 C C . GLY A 1 160 ? 5.664 -5.930 -8.603 1.00 97.88 160 GLY A C 1
ATOM 1263 O O . GLY A 1 160 ? 5.923 -4.737 -8.458 1.00 97.88 160 GLY A O 1
ATOM 1264 N N . VAL A 1 161 ? 6.430 -6.756 -9.301 1.00 98.19 161 VAL A N 1
ATOM 1265 C CA . VAL A 1 161 ? 7.747 -6.420 -9.844 1.00 98.19 161 VAL A CA 1
ATOM 1266 C C . VAL A 1 161 ? 7.645 -6.211 -11.350 1.00 98.19 161 VAL A C 1
ATOM 1268 O O . VAL A 1 161 ? 7.019 -7.022 -12.033 1.00 98.19 161 VAL A O 1
ATOM 1271 N N . ILE A 1 162 ? 8.253 -5.154 -11.892 1.00 98.00 162 ILE A N 1
ATOM 1272 C CA . ILE A 1 162 ? 8.296 -4.905 -13.337 1.00 98.00 162 ILE A CA 1
ATOM 1273 C C . ILE A 1 162 ? 8.972 -6.084 -14.042 1.00 98.00 162 ILE A C 1
ATOM 1275 O O . ILE A 1 162 ? 10.132 -6.399 -13.798 1.00 98.00 162 ILE A O 1
ATOM 1279 N N . VAL A 1 163 ? 8.249 -6.702 -14.971 1.00 97.12 163 VAL A N 1
ATOM 1280 C CA . VAL A 1 163 ? 8.789 -7.658 -15.947 1.00 97.12 163 VAL A CA 1
ATOM 1281 C C . VAL A 1 163 ? 9.153 -6.922 -17.234 1.00 97.12 163 VAL A C 1
ATOM 1283 O O . VAL A 1 163 ? 10.180 -7.196 -17.843 1.00 97.12 163 VAL A O 1
ATOM 1286 N N . ASN A 1 164 ? 8.294 -5.996 -17.668 1.00 96.88 164 ASN A N 1
ATOM 1287 C CA . ASN A 1 164 ? 8.504 -5.148 -18.840 1.00 96.88 164 ASN A CA 1
ATOM 1288 C C . ASN A 1 164 ? 7.725 -3.831 -18.661 1.00 96.88 164 ASN A C 1
ATOM 1290 O O . ASN A 1 164 ? 6.650 -3.817 -18.055 1.00 96.88 164 ASN A O 1
ATOM 1294 N N . SER A 1 165 ? 8.260 -2.735 -19.193 1.00 96.62 165 SER A N 1
ATOM 1295 C CA . SER A 1 165 ? 7.652 -1.409 -19.198 1.00 96.62 165 SER A CA 1
ATOM 1296 C C . SER A 1 165 ? 7.842 -0.742 -20.563 1.00 96.62 165 SER A C 1
ATOM 1298 O O . SER A 1 165 ? 8.941 -0.747 -21.111 1.00 96.62 165 SER A O 1
ATOM 1300 N N . LYS A 1 166 ? 6.792 -0.091 -21.082 1.00 96.31 166 LYS A N 1
ATOM 1301 C CA . LYS A 1 166 ? 6.892 0.843 -22.225 1.00 96.31 166 LYS A CA 1
ATOM 1302 C C . LYS A 1 166 ? 7.407 2.231 -21.817 1.00 96.31 166 LYS A C 1
ATOM 1304 O O . LYS A 1 166 ? 7.559 3.113 -22.657 1.00 96.31 166 LYS A O 1
ATOM 1309 N N . VAL A 1 167 ? 7.625 2.447 -20.522 1.00 92.19 167 VAL A N 1
ATOM 1310 C CA . VAL A 1 167 ? 8.127 3.693 -19.940 1.00 92.19 167 VAL A CA 1
ATOM 1311 C C . VAL A 1 167 ? 9.579 3.513 -19.527 1.00 92.19 167 VAL A C 1
ATOM 1313 O O . VAL A 1 167 ? 9.872 2.633 -18.722 1.00 92.19 167 VAL A O 1
ATOM 1316 N N . ASN A 1 168 ? 10.453 4.385 -20.025 1.00 90.00 168 ASN A N 1
ATOM 1317 C CA . ASN A 1 168 ? 11.898 4.351 -19.786 1.00 90.00 168 ASN A CA 1
ATOM 1318 C C . ASN A 1 168 ? 12.326 4.702 -18.350 1.00 90.00 168 ASN A C 1
ATOM 1320 O O . ASN A 1 168 ? 13.474 4.466 -17.998 1.00 90.00 168 ASN A O 1
ATOM 1324 N N . THR A 1 169 ? 11.430 5.246 -17.524 1.00 90.12 169 THR A N 1
ATOM 1325 C CA . THR A 1 169 ? 11.706 5.493 -16.100 1.00 90.12 169 THR A CA 1
ATOM 1326 C C . THR A 1 169 ? 11.664 4.214 -15.263 1.00 90.12 169 THR A C 1
ATOM 1328 O O . THR A 1 169 ? 12.233 4.181 -14.183 1.00 90.12 169 THR A O 1
ATOM 1331 N N . TRP A 1 170 ? 11.062 3.138 -15.782 1.00 95.25 170 TRP A N 1
ATOM 1332 C CA . TRP A 1 170 ? 10.930 1.859 -15.087 1.00 95.25 170 TRP A CA 1
ATOM 1333 C C . TRP A 1 170 ? 11.806 0.779 -15.717 1.00 95.25 170 TRP A C 1
ATOM 1335 O O . TRP A 1 170 ? 11.694 0.485 -16.907 1.00 95.25 170 TRP A O 1
ATOM 1345 N N . THR A 1 171 ? 12.616 0.133 -14.884 1.00 95.25 171 THR A N 1
ATOM 1346 C CA . THR A 1 171 ? 13.527 -0.950 -15.268 1.00 95.25 171 THR A CA 1
ATOM 1347 C C . THR A 1 171 ? 12.967 -2.306 -14.823 1.00 95.25 171 THR A C 1
ATOM 1349 O O . THR A 1 171 ? 12.402 -2.399 -13.727 1.00 95.25 171 THR A O 1
ATOM 1352 N N . PRO A 1 172 ? 13.106 -3.380 -15.627 1.00 96.50 172 PRO A N 1
ATOM 1353 C CA . PRO A 1 172 ? 12.810 -4.737 -15.175 1.00 96.50 172 PRO A CA 1
ATOM 1354 C C . PRO A 1 172 ? 13.481 -5.067 -13.836 1.00 96.50 172 PRO A C 1
ATOM 1356 O O . PRO A 1 172 ? 14.643 -4.739 -13.619 1.00 96.50 172 PRO A O 1
ATOM 1359 N N . GLY A 1 173 ? 12.733 -5.706 -12.939 1.00 96.75 173 GLY A N 1
ATOM 1360 C CA . GLY A 1 173 ? 13.154 -6.011 -11.571 1.00 96.75 173 GLY A CA 1
ATOM 1361 C C . GLY A 1 173 ? 12.725 -4.978 -10.528 1.00 96.75 173 GLY A C 1
ATOM 1362 O O . GLY A 1 173 ? 12.678 -5.317 -9.352 1.00 96.75 173 GLY A O 1
ATOM 1363 N N . GLN A 1 174 ? 12.341 -3.756 -10.907 1.00 97.69 174 GLN A N 1
ATOM 1364 C CA . GLN A 1 174 ? 11.894 -2.753 -9.932 1.00 97.69 174 GLN A CA 1
ATOM 1365 C C . GLN A 1 174 ? 10.508 -3.063 -9.349 1.00 97.69 174 GLN A C 1
ATOM 1367 O O . GLN A 1 174 ? 9.609 -3.530 -10.053 1.00 97.69 174 GLN A O 1
ATOM 1372 N N . VAL A 1 175 ? 10.311 -2.770 -8.063 1.00 97.88 175 VAL A N 1
ATOM 1373 C CA . VAL A 1 175 ? 9.027 -2.919 -7.366 1.00 97.88 175 VAL A CA 1
ATOM 1374 C C . VAL A 1 175 ? 8.093 -1.771 -7.756 1.00 97.88 175 VAL A C 1
ATOM 1376 O O . VAL A 1 175 ? 8.358 -0.607 -7.478 1.00 97.88 175 VAL A O 1
ATOM 1379 N N . LYS A 1 176 ? 6.982 -2.105 -8.418 1.00 97.69 176 LYS A N 1
ATOM 1380 C CA . LYS A 1 176 ? 5.949 -1.163 -8.892 1.00 97.69 176 LYS A CA 1
ATOM 1381 C C . LYS A 1 176 ? 4.726 -1.118 -7.982 1.00 97.69 176 LYS A C 1
ATOM 1383 O O . LYS A 1 176 ? 3.969 -0.145 -7.996 1.00 97.69 176 LYS A O 1
ATOM 1388 N N . LEU A 1 177 ? 4.512 -2.198 -7.241 1.00 97.88 177 LEU A N 1
ATOM 1389 C CA . LEU A 1 177 ? 3.337 -2.416 -6.419 1.00 97.88 177 LEU A CA 1
ATOM 1390 C C . LEU A 1 177 ? 3.719 -3.252 -5.201 1.00 97.88 177 LEU A C 1
ATOM 1392 O O . LEU A 1 177 ? 4.450 -4.229 -5.317 1.00 97.88 177 LEU A O 1
ATOM 1396 N N . GLU A 1 178 ? 3.166 -2.923 -4.050 1.00 98.31 178 GLU A N 1
ATOM 1397 C CA . GLU A 1 178 ? 3.289 -3.699 -2.824 1.00 98.31 178 GLU A CA 1
ATOM 1398 C C . GLU A 1 178 ? 1.898 -3.951 -2.264 1.00 98.31 178 GLU A C 1
ATOM 1400 O O . GLU A 1 178 ? 1.056 -3.059 -2.290 1.00 98.31 178 GLU A O 1
ATOM 1405 N N . LEU A 1 179 ? 1.632 -5.163 -1.781 1.00 98.19 179 LEU A N 1
ATOM 1406 C CA . LEU A 1 179 ? 0.302 -5.552 -1.314 1.00 98.19 179 LEU A CA 1
ATOM 1407 C C . LEU A 1 179 ? 0.389 -6.151 0.082 1.00 98.19 179 LEU A C 1
ATOM 1409 O O 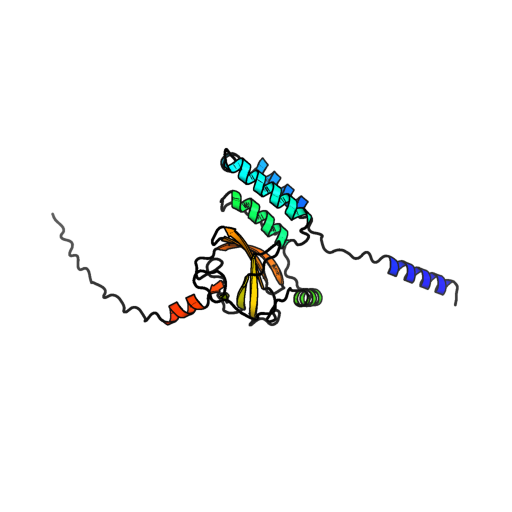. LEU A 1 179 ? 1.011 -7.200 0.274 1.00 98.19 179 LEU A O 1
ATOM 1413 N N . LYS A 1 180 ? -0.288 -5.520 1.042 1.00 96.94 180 LYS A N 1
ATOM 1414 C CA . LYS A 1 180 ? -0.516 -6.041 2.389 1.00 96.94 180 LYS A CA 1
ATOM 1415 C C . LYS A 1 180 ? -1.931 -6.570 2.505 1.00 96.94 180 LYS A C 1
ATOM 1417 O O . LYS A 1 180 ? -2.886 -5.821 2.325 1.00 96.94 180 LYS A O 1
ATOM 1422 N N . GLN A 1 181 ? -2.081 -7.851 2.810 1.00 95.81 181 GLN A N 1
ATOM 1423 C CA . GLN A 1 181 ? -3.399 -8.457 2.897 1.00 95.81 181 GLN A CA 1
ATOM 1424 C C . GLN A 1 181 ? -4.096 -8.060 4.203 1.00 95.81 181 GLN A C 1
ATOM 1426 O O . GLN A 1 181 ? -3.560 -8.284 5.287 1.00 95.81 181 GLN A O 1
ATOM 1431 N N . LEU A 1 182 ? -5.308 -7.509 4.097 1.00 92.00 182 LEU A N 1
ATOM 1432 C CA . LEU A 1 182 ? -6.171 -7.226 5.249 1.00 92.00 182 LEU A CA 1
ATOM 1433 C C . LEU A 1 182 ? -7.132 -8.388 5.510 1.00 92.00 182 LEU A C 1
ATOM 1435 O O . LEU A 1 182 ? -7.246 -8.890 6.627 1.00 92.00 182 LEU A O 1
ATOM 1439 N N . THR A 1 183 ? -7.805 -8.840 4.453 1.00 91.81 183 THR A N 1
ATOM 1440 C CA . THR A 1 183 ? -8.725 -9.984 4.449 1.00 91.81 183 THR A CA 1
ATOM 1441 C C . THR A 1 183 ? -8.528 -10.793 3.163 1.00 91.81 183 THR A C 1
ATOM 1443 O O . THR A 1 183 ? -7.845 -10.333 2.242 1.00 91.81 183 THR A O 1
ATOM 1446 N N . PRO A 1 184 ? -9.083 -12.012 3.040 1.00 92.94 184 PRO A N 1
ATOM 1447 C CA . PRO A 1 184 ? -9.095 -12.729 1.764 1.00 92.94 184 PRO A CA 1
ATOM 1448 C C . PRO A 1 184 ? -9.590 -11.832 0.619 1.00 92.94 184 PRO A C 1
ATOM 1450 O O . PRO A 1 184 ? -10.699 -11.313 0.687 1.00 92.94 184 PRO A O 1
ATOM 1453 N N . GLY A 1 185 ? -8.742 -11.603 -0.390 1.00 92.88 185 GLY A N 1
ATOM 1454 C CA . GLY A 1 185 ? -9.066 -10.782 -1.564 1.00 92.88 185 GLY A CA 1
ATOM 1455 C C . GLY A 1 185 ? -8.944 -9.260 -1.404 1.00 92.88 185 GLY A C 1
ATOM 1456 O O . GLY A 1 185 ? -9.020 -8.576 -2.418 1.00 92.88 185 GLY A O 1
ATOM 1457 N N . THR A 1 186 ? -8.699 -8.719 -0.205 1.00 95.25 186 THR A N 1
ATOM 1458 C CA . THR A 1 186 ? -8.590 -7.263 0.024 1.00 95.25 186 THR A CA 1
ATOM 1459 C C . THR A 1 186 ? -7.233 -6.890 0.604 1.00 95.25 186 THR A C 1
ATOM 1461 O O . THR A 1 186 ? -6.752 -7.509 1.559 1.00 95.25 186 THR A O 1
ATOM 1464 N N . PHE A 1 187 ? -6.637 -5.841 0.044 1.00 96.62 187 PHE A N 1
ATOM 1465 C CA . PHE A 1 187 ? -5.278 -5.415 0.339 1.00 96.62 187 PHE A CA 1
ATOM 1466 C C . PHE A 1 187 ? -5.206 -3.907 0.571 1.00 96.62 187 PHE A C 1
ATOM 1468 O O . PHE A 1 187 ? -5.892 -3.146 -0.111 1.00 96.62 187 PHE A O 1
ATOM 1475 N N . ILE A 1 188 ? -4.309 -3.481 1.461 1.00 96.06 188 ILE A N 1
ATOM 1476 C CA . ILE A 1 188 ? -3.671 -2.170 1.319 1.00 96.06 188 ILE A CA 1
ATOM 1477 C C . ILE A 1 188 ? -2.600 -2.330 0.248 1.00 96.06 188 ILE A C 1
ATOM 1479 O O . ILE A 1 188 ? -1.742 -3.208 0.344 1.00 96.06 188 ILE A O 1
ATOM 1483 N N . ALA A 1 189 ? -2.686 -1.509 -0.786 1.00 96.94 189 ALA A N 1
ATOM 1484 C CA . ALA A 1 189 ? -1.755 -1.482 -1.892 1.00 96.94 189 ALA A CA 1
ATOM 1485 C C . ALA A 1 189 ? -0.938 -0.198 -1.850 1.00 96.94 189 ALA A C 1
ATOM 1487 O O . ALA A 1 189 ? -1.525 0.878 -1.813 1.00 96.94 189 ALA A O 1
ATOM 1488 N N . TYR A 1 190 ? 0.386 -0.316 -1.915 1.00 96.38 190 TYR A N 1
ATOM 1489 C CA . TYR A 1 190 ? 1.285 0.805 -2.171 1.00 96.38 190 TYR A CA 1
ATOM 1490 C C . TYR A 1 190 ? 1.728 0.727 -3.629 1.00 96.38 190 TYR A C 1
ATOM 1492 O O . TYR A 1 190 ? 2.463 -0.178 -4.021 1.00 96.38 190 TYR A O 1
ATOM 1500 N N . SER A 1 191 ? 1.202 1.619 -4.463 1.00 95.38 191 SER A N 1
ATOM 1501 C CA . SER A 1 191 ? 1.494 1.672 -5.896 1.00 95.38 191 SER A CA 1
ATOM 1502 C C . SER A 1 191 ? 2.378 2.864 -6.218 1.00 95.38 191 SER A C 1
ATOM 1504 O O . SER A 1 191 ? 2.143 3.956 -5.703 1.00 95.38 191 SER A O 1
ATOM 1506 N N . TYR A 1 192 ? 3.343 2.667 -7.109 1.00 94.62 192 TYR A N 1
ATOM 1507 C CA . TYR A 1 192 ? 4.281 3.712 -7.500 1.00 94.62 192 TYR A CA 1
ATOM 1508 C C . TYR A 1 192 ? 3.933 4.279 -8.878 1.00 94.62 192 TYR A C 1
ATOM 1510 O O . TYR A 1 192 ? 3.714 3.534 -9.837 1.00 94.62 192 TYR A O 1
ATOM 1518 N N . SER A 1 193 ? 3.896 5.601 -8.999 1.00 92.12 193 SER A N 1
ATOM 1519 C CA . SER A 1 193 ? 3.560 6.345 -10.219 1.00 92.12 193 SER A CA 1
ATOM 1520 C C . SER A 1 193 ? 4.682 6.305 -11.266 1.00 92.12 193 SER A C 1
ATOM 1522 O O . SER A 1 193 ? 5.686 5.607 -11.118 1.00 92.12 193 SER A O 1
ATOM 1524 N N . ARG A 1 194 ? 4.517 7.005 -12.396 1.00 91.06 194 ARG A N 1
ATOM 1525 C CA . ARG A 1 194 ? 5.568 7.100 -13.430 1.00 91.06 194 ARG A CA 1
ATOM 1526 C C . ARG A 1 194 ? 6.857 7.732 -12.890 1.00 91.06 194 ARG A C 1
ATOM 1528 O O . ARG A 1 194 ? 7.931 7.297 -13.290 1.00 91.06 194 ARG A O 1
ATOM 1535 N N . ASP A 1 195 ? 6.725 8.706 -11.997 1.00 89.88 195 ASP A N 1
ATOM 1536 C CA . ASP A 1 195 ? 7.803 9.428 -11.312 1.00 89.88 195 ASP A CA 1
ATOM 1537 C C . ASP A 1 195 ? 8.281 8.736 -10.021 1.00 89.88 195 ASP A C 1
ATOM 1539 O O . ASP A 1 195 ? 9.047 9.318 -9.263 1.00 89.88 195 ASP A O 1
ATOM 1543 N N . HIS A 1 196 ? 7.840 7.495 -9.775 1.00 91.62 196 HIS A N 1
ATOM 1544 C CA . HIS A 1 196 ? 8.184 6.689 -8.599 1.00 91.62 196 HIS A CA 1
ATOM 1545 C C . HIS A 1 196 ? 7.655 7.249 -7.269 1.00 91.62 196 HIS A C 1
ATOM 1547 O O . HIS A 1 196 ? 7.962 6.705 -6.210 1.00 91.62 196 HIS A O 1
ATOM 1553 N N . SER A 1 197 ? 6.790 8.269 -7.303 1.00 88.62 197 SER A N 1
ATOM 1554 C CA . SER A 1 197 ? 6.014 8.667 -6.128 1.00 88.62 197 SER A CA 1
ATOM 1555 C C . SER A 1 197 ? 5.070 7.535 -5.711 1.00 88.62 197 SER A C 1
ATOM 1557 O O . SER A 1 197 ? 4.431 6.898 -6.552 1.00 88.62 197 SER A O 1
ATOM 1559 N N . GLY A 1 198 ? 5.024 7.238 -4.413 1.00 90.12 198 GLY A N 1
ATOM 1560 C CA . GLY A 1 198 ? 4.164 6.196 -3.855 1.00 90.12 198 GLY A CA 1
ATOM 1561 C C . GLY A 1 198 ? 2.791 6.740 -3.476 1.00 90.12 198 GLY A C 1
ATOM 1562 O O . GLY A 1 198 ? 2.677 7.871 -3.014 1.00 90.12 198 GLY A O 1
ATOM 1563 N N . ASN A 1 199 ? 1.761 5.915 -3.628 1.00 91.12 199 ASN A N 1
ATOM 1564 C CA . ASN A 1 199 ? 0.407 6.178 -3.151 1.00 91.12 199 ASN A CA 1
ATOM 1565 C C . ASN A 1 199 ? -0.171 4.911 -2.514 1.00 91.12 199 ASN A C 1
ATOM 1567 O O . ASN A 1 199 ? 0.098 3.810 -2.999 1.00 91.12 199 ASN A O 1
ATOM 1571 N N . ALA A 1 200 ? -0.973 5.066 -1.458 1.00 93.44 200 ALA A N 1
ATOM 1572 C CA . ALA A 1 200 ? -1.677 3.954 -0.839 1.00 93.44 200 ALA A CA 1
ATOM 1573 C C . ALA A 1 200 ? -3.163 3.929 -1.218 1.00 93.44 200 ALA A C 1
ATOM 1575 O O . ALA A 1 200 ? -3.844 4.953 -1.210 1.00 93.44 200 ALA A O 1
ATOM 1576 N N . ALA A 1 201 ? -3.708 2.747 -1.488 1.00 93.06 201 ALA A N 1
ATOM 1577 C CA . ALA A 1 201 ? -5.127 2.562 -1.779 1.00 93.06 201 ALA A CA 1
ATOM 1578 C C . ALA A 1 201 ? -5.613 1.163 -1.383 1.00 93.06 201 ALA A C 1
ATOM 1580 O O . ALA A 1 201 ? -4.821 0.251 -1.157 1.00 93.06 201 ALA A O 1
ATOM 1581 N N . LEU A 1 202 ? -6.933 0.979 -1.321 1.00 93.62 202 LEU A N 1
ATOM 1582 C CA . LEU A 1 202 ? -7.527 -0.346 -1.157 1.00 93.62 202 LEU A CA 1
ATOM 1583 C C . LEU A 1 202 ? -7.657 -1.034 -2.501 1.00 93.62 202 LEU A C 1
ATOM 1585 O O . LEU A 1 202 ? -8.344 -0.534 -3.389 1.00 93.62 202 LEU A O 1
ATOM 1589 N N . TYR A 1 203 ? -7.036 -2.200 -2.633 1.00 96.38 203 TYR A N 1
ATOM 1590 C CA . TYR A 1 203 ? -7.157 -3.033 -3.822 1.00 96.38 203 TYR A CA 1
ATOM 1591 C C . TYR A 1 203 ? -7.950 -4.294 -3.489 1.00 96.38 203 TYR A C 1
ATOM 1593 O O . TYR A 1 203 ? -7.711 -4.948 -2.473 1.00 96.38 203 TYR A O 1
ATOM 1601 N N . ASN A 1 204 ? -8.865 -4.662 -4.384 1.00 96.19 204 ASN A N 1
ATOM 1602 C CA . ASN A 1 204 ? -9.603 -5.920 -4.320 1.00 96.19 204 ASN A CA 1
ATOM 1603 C C . ASN A 1 204 ? -9.188 -6.837 -5.470 1.00 96.19 204 ASN A C 1
ATOM 1605 O O . ASN A 1 204 ? -8.947 -6.362 -6.583 1.00 96.19 204 ASN A O 1
ATOM 1609 N N . PHE A 1 205 ? -9.115 -8.134 -5.189 1.00 96.12 205 PHE A N 1
ATOM 1610 C CA . PHE A 1 205 ? -8.805 -9.187 -6.145 1.00 96.12 205 PHE A CA 1
ATOM 1611 C C . PHE A 1 205 ? -10.014 -10.106 -6.329 1.00 96.12 205 PHE A C 1
ATOM 1613 O O . PHE A 1 205 ? -10.489 -10.695 -5.361 1.00 96.12 205 PHE A O 1
ATOM 1620 N N . ASP A 1 206 ? -10.484 -10.251 -7.569 1.00 93.44 206 ASP A N 1
ATOM 1621 C CA . ASP A 1 206 ? -11.661 -11.069 -7.915 1.00 93.44 206 ASP A CA 1
ATOM 1622 C C . ASP A 1 206 ? -11.309 -12.483 -8.427 1.00 93.44 206 ASP A C 1
ATOM 1624 O O . ASP A 1 206 ? -12.177 -13.213 -8.898 1.00 93.44 206 ASP A O 1
ATOM 1628 N N . GLY A 1 207 ? -10.031 -12.873 -8.350 1.00 92.19 207 GLY A N 1
ATOM 1629 C CA . GLY A 1 207 ? -9.502 -14.115 -8.927 1.00 92.19 207 GLY A CA 1
ATOM 1630 C C . GLY A 1 207 ? -8.770 -13.913 -10.257 1.00 92.19 207 GLY A C 1
ATOM 1631 O O . GLY A 1 207 ? -7.885 -14.700 -10.596 1.00 92.19 207 GLY A O 1
ATOM 1632 N N . HIS A 1 208 ? -9.064 -12.824 -10.970 1.00 92.00 208 HIS A N 1
ATOM 1633 C CA . HIS A 1 208 ? -8.522 -12.536 -12.302 1.00 92.00 208 HIS A CA 1
ATOM 1634 C C . HIS A 1 208 ? -8.033 -11.095 -12.469 1.00 92.00 208 HIS A C 1
ATOM 1636 O O . HIS A 1 208 ? -7.144 -10.816 -13.277 1.00 92.00 208 HIS A O 1
ATOM 1642 N N . ARG A 1 209 ? -8.605 -10.161 -11.719 1.00 94.44 209 ARG A N 1
ATOM 1643 C CA . ARG A 1 209 ? -8.350 -8.729 -11.797 1.00 94.44 209 ARG A CA 1
ATOM 1644 C C . ARG A 1 209 ? -8.067 -8.194 -10.413 1.00 94.44 209 ARG A C 1
ATOM 1646 O O . ARG A 1 209 ? -8.680 -8.606 -9.431 1.00 94.44 209 ARG A O 1
ATOM 1653 N N . LEU A 1 210 ? -7.142 -7.250 -10.361 1.00 96.06 210 LEU A N 1
ATOM 1654 C CA . LEU A 1 210 ? -6.781 -6.513 -9.167 1.00 96.06 210 LEU A CA 1
ATOM 1655 C C . LEU A 1 210 ? -7.110 -5.032 -9.383 1.00 96.06 210 LEU A C 1
ATOM 1657 O O . LEU A 1 210 ? -6.845 -4.480 -10.455 1.00 96.06 210 LEU A O 1
ATOM 1661 N N . ASN A 1 211 ? -7.698 -4.413 -8.357 1.00 95.81 211 ASN A N 1
ATOM 1662 C CA . ASN A 1 211 ? -8.122 -3.012 -8.350 1.00 95.81 211 ASN A CA 1
ATOM 1663 C C . ASN A 1 211 ? -9.076 -2.669 -9.504 1.00 95.81 211 ASN A C 1
ATOM 1665 O O . ASN A 1 211 ? -8.740 -1.891 -10.392 1.00 95.81 211 ASN A O 1
ATOM 1669 N N . ASN A 1 212 ? -10.252 -3.302 -9.536 1.00 91.38 212 ASN A N 1
ATOM 1670 C CA . ASN A 1 212 ? -11.296 -3.034 -10.535 1.00 91.38 212 ASN A CA 1
ATOM 1671 C C . ASN A 1 212 ? -10.800 -3.109 -11.997 1.00 91.38 212 ASN A C 1
ATOM 1673 O O . ASN A 1 212 ? -11.302 -2.410 -12.873 1.00 91.38 212 ASN A O 1
ATOM 1677 N N . GLY A 1 213 ? -9.807 -3.964 -12.271 1.00 91.88 213 GLY A N 1
ATOM 1678 C CA . GLY A 1 213 ? -9.262 -4.164 -13.615 1.00 91.88 213 GLY A CA 1
ATOM 1679 C C . GLY A 1 213 ? -8.092 -3.258 -13.996 1.00 91.88 213 GLY A C 1
ATOM 1680 O O . GLY A 1 213 ? -7.606 -3.396 -15.121 1.00 91.88 213 GLY A O 1
ATOM 1681 N N . THR A 1 214 ? -7.584 -2.406 -13.089 1.00 95.38 214 THR A N 1
ATOM 1682 C CA . THR A 1 214 ? -6.304 -1.698 -13.300 1.00 95.38 214 THR A CA 1
ATOM 1683 C C . THR A 1 214 ? -5.192 -2.680 -13.654 1.00 95.38 214 THR A C 1
ATOM 1685 O O . THR A 1 214 ? -4.390 -2.410 -14.544 1.00 95.38 214 THR A O 1
ATOM 1688 N N . TRP A 1 215 ? -5.185 -3.842 -12.998 1.00 96.81 215 TRP A N 1
ATOM 1689 C CA . TRP A 1 215 ? -4.279 -4.944 -13.288 1.00 96.81 215 TRP A CA 1
ATOM 1690 C C . TRP A 1 215 ? -5.085 -6.185 -13.659 1.00 96.81 215 TRP A C 1
ATOM 1692 O O . TRP A 1 215 ? -5.910 -6.660 -12.879 1.00 96.81 215 TRP A O 1
ATOM 1702 N N . THR A 1 216 ? -4.836 -6.735 -14.844 1.00 95.75 216 THR A N 1
ATOM 1703 C CA . THR A 1 216 ? -5.492 -7.962 -15.316 1.00 95.75 216 THR A CA 1
ATOM 1704 C C . THR A 1 216 ? -4.476 -9.091 -15.409 1.00 95.75 216 THR A C 1
ATOM 1706 O O . THR A 1 216 ? -3.431 -8.934 -16.045 1.00 95.75 216 THR A O 1
ATOM 1709 N N . LYS A 1 217 ? -4.785 -10.226 -14.779 1.00 93.88 217 LYS A N 1
ATOM 1710 C CA . LYS A 1 217 ? -3.942 -11.422 -14.779 1.00 93.88 217 LYS A CA 1
ATOM 1711 C C . LYS A 1 217 ? -3.906 -12.052 -16.176 1.00 93.88 217 LYS A C 1
ATOM 1713 O O . LYS A 1 217 ? -4.893 -12.035 -16.913 1.00 93.88 217 LYS A O 1
ATOM 1718 N N . ALA A 1 218 ? -2.750 -12.578 -16.570 1.00 91.50 218 ALA A N 1
ATOM 1719 C CA . ALA A 1 218 ? -2.508 -13.082 -17.923 1.00 91.50 218 ALA A CA 1
ATOM 1720 C C . ALA A 1 218 ? -3.423 -14.259 -18.312 1.00 91.50 218 ALA A C 1
ATOM 1722 O O . ALA A 1 218 ? -3.840 -14.356 -19.466 1.00 91.50 218 ALA A O 1
ATOM 1723 N N . ASP A 1 219 ? -3.762 -15.127 -17.359 1.00 82.06 219 ASP A N 1
ATOM 1724 C CA . ASP A 1 219 ? -4.678 -16.257 -17.557 1.00 82.06 219 ASP A CA 1
ATOM 1725 C C . ASP A 1 219 ? -6.100 -15.791 -17.927 1.00 82.06 219 ASP A C 1
ATOM 1727 O O . ASP A 1 219 ? -6.717 -16.335 -18.841 1.00 82.06 219 ASP A O 1
ATOM 1731 N N . ALA A 1 220 ? -6.579 -14.706 -17.323 1.00 78.00 220 ALA A N 1
ATOM 1732 C CA . ALA A 1 220 ? -7.862 -14.091 -17.644 1.00 78.00 220 ALA A CA 1
ATOM 1733 C C . ALA A 1 220 ? -7.905 -13.507 -19.068 1.00 78.00 220 ALA A C 1
ATOM 1735 O O . ALA A 1 220 ? -8.952 -13.510 -19.720 1.00 78.00 220 ALA A O 1
ATOM 1736 N N . MET A 1 221 ? -6.768 -13.021 -19.578 1.00 67.81 221 MET A N 1
ATOM 1737 C CA . MET A 1 221 ? -6.668 -12.537 -20.960 1.00 67.81 221 MET A CA 1
ATOM 1738 C C . MET A 1 221 ? -6.722 -13.675 -21.982 1.00 67.81 221 MET A C 1
ATOM 1740 O O . MET A 1 221 ? -7.270 -13.488 -23.069 1.00 67.81 221 MET A O 1
ATOM 1744 N N . ALA A 1 222 ? -6.174 -14.846 -21.643 1.00 61.59 222 ALA A N 1
ATOM 1745 C CA . ALA A 1 222 ? -6.218 -16.024 -22.505 1.00 61.59 222 ALA A CA 1
ATOM 1746 C C . ALA A 1 222 ? -7.654 -16.552 -22.666 1.00 61.59 222 ALA A C 1
ATOM 1748 O O . ALA A 1 222 ? -8.069 -16.831 -23.790 1.00 61.59 222 ALA A O 1
ATOM 1749 N N . ILE A 1 223 ? -8.442 -16.570 -21.582 1.00 59.53 223 ILE A N 1
ATOM 1750 C CA . ILE A 1 223 ? -9.856 -16.993 -21.602 1.00 59.53 223 ILE A CA 1
ATOM 1751 C C . ILE A 1 223 ? -10.683 -16.131 -22.572 1.00 59.53 223 ILE A C 1
ATOM 1753 O O . ILE A 1 223 ? -11.521 -16.647 -23.307 1.00 59.53 223 ILE A O 1
ATOM 1757 N N . LYS A 1 224 ? -10.413 -14.820 -22.646 1.00 56.69 224 LYS A N 1
ATOM 1758 C CA . LYS A 1 224 ? -11.137 -13.905 -23.547 1.00 56.69 224 LYS A CA 1
ATOM 1759 C C . LYS A 1 224 ? -10.828 -14.140 -25.034 1.00 56.69 224 LYS A C 1
ATOM 1761 O O . LYS A 1 224 ? -11.642 -13.781 -25.876 1.00 56.69 224 LYS A O 1
ATOM 1766 N N . LYS A 1 225 ? -9.666 -14.720 -25.363 1.00 53.12 225 LYS A N 1
ATOM 1767 C CA . LYS A 1 225 ? -9.290 -15.073 -26.744 1.00 53.12 225 LYS A CA 1
ATOM 1768 C C . LYS A 1 225 ? -9.860 -16.421 -27.193 1.00 53.12 225 LYS A C 1
ATOM 1770 O O . LYS A 1 225 ? -9.984 -16.634 -28.392 1.00 53.12 225 LYS A O 1
ATOM 1775 N N . SER A 1 226 ? -10.191 -17.316 -26.261 1.00 48.56 226 SER A N 1
ATOM 1776 C CA . SER A 1 226 ? -10.725 -18.649 -26.570 1.00 48.56 226 SER A CA 1
ATOM 1777 C C . SER A 1 226 ? -12.244 -18.702 -26.739 1.00 48.56 226 SER A C 1
ATOM 1779 O O . SER A 1 226 ? -12.754 -19.732 -27.169 1.00 48.56 226 SER A O 1
ATOM 1781 N N . THR A 1 227 ? -12.981 -17.638 -26.407 1.00 41.91 227 THR A N 1
ATOM 1782 C CA . THR A 1 227 ? -14.439 -17.605 -26.590 1.00 41.91 227 THR A CA 1
ATOM 1783 C C . THR A 1 227 ? -14.773 -17.255 -28.047 1.00 41.91 227 THR A C 1
ATOM 1785 O O . THR A 1 227 ? -14.441 -16.147 -28.477 1.00 41.91 227 THR A O 1
ATOM 1788 N N . PRO A 1 228 ? -15.423 -18.147 -28.821 1.00 47.22 228 PRO A N 1
ATOM 1789 C CA . PRO A 1 228 ? -15.898 -17.819 -30.163 1.00 47.22 228 PRO A CA 1
ATOM 1790 C C . PRO A 1 228 ? -16.886 -16.644 -30.107 1.00 47.22 228 PRO A C 1
ATOM 1792 O O . PRO A 1 228 ? -17.573 -16.493 -29.090 1.00 47.22 228 PRO A O 1
ATOM 1795 N N . PRO A 1 229 ? -17.018 -15.832 -31.172 1.00 53.78 229 PRO A N 1
ATOM 1796 C CA . PRO A 1 229 ? -18.073 -14.829 -31.241 1.00 53.78 229 PRO A CA 1
ATOM 1797 C C . PRO A 1 229 ? -19.420 -15.524 -31.035 1.00 53.78 229 PRO A C 1
ATOM 1799 O O . PRO A 1 229 ? -19.766 -16.448 -31.773 1.00 53.78 229 PRO A O 1
ATOM 1802 N N . THR A 1 230 ? -20.167 -15.115 -30.012 1.00 55.50 230 THR A N 1
ATOM 1803 C CA . THR A 1 230 ? -21.533 -15.587 -29.800 1.00 55.50 230 THR A CA 1
ATOM 1804 C C . THR A 1 230 ? -22.350 -15.235 -31.037 1.00 55.50 230 THR A C 1
ATOM 1806 O O . THR A 1 230 ? -22.458 -14.062 -31.399 1.00 55.50 230 THR A O 1
ATOM 1809 N N . ALA A 1 231 ? -22.903 -16.254 -31.700 1.00 55.78 231 ALA A N 1
ATOM 1810 C CA . ALA A 1 231 ? -23.820 -16.055 -32.811 1.00 55.78 231 ALA A CA 1
ATOM 1811 C C . ALA A 1 231 ? -24.976 -15.144 -32.354 1.00 55.78 231 ALA A C 1
ATOM 1813 O O . ALA A 1 231 ? -25.472 -15.317 -31.233 1.00 55.78 231 ALA A O 1
ATOM 1814 N N . PRO A 1 232 ? -25.397 -14.163 -33.171 1.00 52.09 232 PRO A N 1
ATOM 1815 C CA . PRO A 1 232 ? -26.497 -13.288 -32.803 1.00 52.09 232 PRO A CA 1
ATOM 1816 C C . PRO A 1 232 ? -27.755 -14.126 -32.555 1.00 52.09 232 PRO A C 1
ATOM 1818 O O . PRO A 1 232 ? -28.134 -14.967 -33.373 1.00 52.09 232 PRO A O 1
ATOM 1821 N N . LEU A 1 233 ? -28.387 -13.902 -31.402 1.00 48.31 233 LEU A N 1
ATOM 1822 C CA . LEU A 1 233 ? -29.667 -14.517 -31.067 1.00 48.31 233 LEU A CA 1
ATOM 1823 C C . LEU A 1 233 ? -30.708 -14.107 -32.123 1.00 48.31 233 LEU A C 1
ATOM 1825 O O . LEU A 1 233 ? -30.794 -12.919 -32.448 1.00 48.31 233 LEU A O 1
ATOM 1829 N N . PRO A 1 234 ? -31.515 -15.043 -32.655 1.00 49.84 234 PRO A N 1
ATOM 1830 C CA . PRO A 1 234 ? -32.562 -14.698 -33.602 1.00 49.84 234 PRO A CA 1
ATOM 1831 C C . PRO A 1 234 ? -33.595 -13.794 -32.920 1.00 49.84 234 PRO A C 1
ATOM 1833 O O . PRO A 1 234 ? -34.218 -14.163 -31.922 1.00 49.84 234 PRO A O 1
ATOM 1836 N N . VAL A 1 235 ? -33.768 -12.591 -33.466 1.00 51.59 235 VAL A N 1
ATOM 1837 C CA . VAL A 1 235 ? -34.784 -11.632 -33.027 1.00 51.59 235 VAL A CA 1
ATOM 1838 C C . VAL A 1 235 ? -36.157 -12.205 -33.368 1.00 51.59 235 VAL A C 1
ATOM 1840 O O . VAL A 1 235 ? -36.523 -12.331 -34.535 1.00 51.59 235 VAL A O 1
ATOM 1843 N N . ARG A 1 236 ? -36.935 -12.562 -32.345 1.00 51.97 236 ARG A N 1
ATOM 1844 C CA . ARG A 1 236 ? -38.327 -12.989 -32.508 1.00 51.97 236 ARG A CA 1
ATOM 1845 C C . ARG A 1 236 ? -39.201 -11.741 -32.652 1.00 51.97 236 ARG A C 1
ATOM 1847 O O . ARG A 1 236 ? -39.384 -11.003 -31.688 1.00 51.97 236 ARG A O 1
ATOM 1854 N N . SER A 1 237 ? -39.732 -11.490 -33.847 1.00 44.75 237 SER A N 1
ATOM 1855 C CA . SER A 1 237 ? -40.689 -10.403 -34.078 1.00 44.75 237 SER A CA 1
ATOM 1856 C C . SER A 1 237 ? -42.010 -10.704 -33.360 1.00 44.75 237 SER A C 1
ATOM 1858 O O . SER A 1 237 ? -42.710 -11.657 -33.701 1.00 44.75 237 SER A O 1
ATOM 1860 N N . SER A 1 238 ? -42.354 -9.890 -32.366 1.00 42.81 238 SER A N 1
ATOM 1861 C CA . SER A 1 238 ? -43.643 -9.925 -31.673 1.00 42.81 238 SER A CA 1
ATOM 1862 C C . SER A 1 238 ? -44.659 -9.068 -32.431 1.00 42.81 238 SER A C 1
ATOM 1864 O O . SER A 1 238 ? -44.689 -7.851 -32.266 1.00 42.81 238 SER A O 1
ATOM 1866 N N . THR A 1 239 ? -45.511 -9.679 -33.254 1.00 49.28 239 THR A N 1
ATOM 1867 C CA . THR A 1 239 ? -46.718 -9.021 -33.777 1.00 49.28 239 THR A CA 1
ATOM 1868 C C . THR A 1 239 ? -47.839 -9.103 -32.746 1.00 49.28 239 THR A C 1
ATOM 1870 O O . THR A 1 239 ? -48.522 -10.123 -32.661 1.00 49.28 239 THR A O 1
ATOM 1873 N N . THR A 1 240 ? -48.070 -8.027 -31.995 1.00 42.62 240 THR A N 1
ATOM 1874 C CA . THR A 1 240 ? -49.252 -7.902 -31.128 1.00 42.62 240 THR A CA 1
ATOM 1875 C C . THR A 1 240 ? -50.262 -6.971 -31.796 1.00 42.62 240 THR A C 1
ATOM 1877 O O . THR A 1 240 ? -50.115 -5.750 -31.759 1.00 42.62 240 THR A O 1
ATOM 1880 N N . LYS A 1 241 ? -51.297 -7.542 -32.429 1.00 46.94 241 LYS A N 1
ATOM 1881 C CA . LYS A 1 241 ? -52.488 -6.787 -32.852 1.00 46.94 241 LYS A CA 1
ATOM 1882 C C . LYS A 1 241 ? -53.263 -6.370 -31.598 1.00 46.94 241 LYS A C 1
ATOM 1884 O O . LYS A 1 241 ? -53.698 -7.227 -30.837 1.00 46.94 241 LYS A O 1
ATOM 1889 N N . HIS A 1 242 ? -53.430 -5.066 -31.391 1.00 40.56 242 HIS A N 1
ATOM 1890 C CA . HIS A 1 242 ? -54.349 -4.524 -30.390 1.00 40.56 242 HIS A CA 1
ATOM 1891 C C . HIS A 1 242 ? -55.790 -4.671 -30.895 1.00 40.56 242 HIS 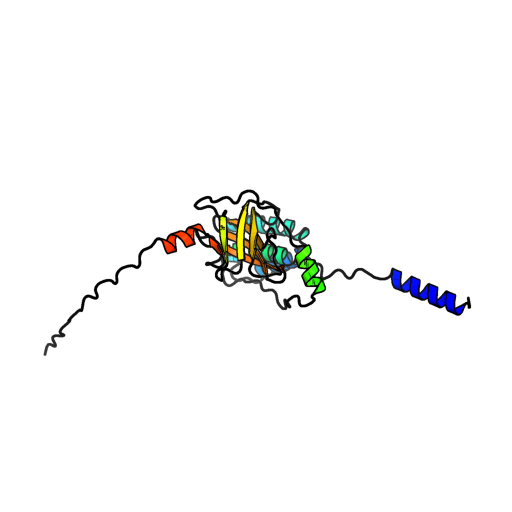A C 1
ATOM 1893 O O . HIS A 1 242 ? -56.124 -4.149 -31.957 1.00 40.56 242 HIS A O 1
ATOM 1899 N N . SER A 1 243 ? -56.635 -5.373 -30.137 1.00 40.25 243 SER A N 1
ATOM 1900 C CA . SER A 1 243 ? -58.089 -5.378 -30.328 1.00 40.25 243 SER A CA 1
ATOM 1901 C C . SER A 1 243 ? -58.703 -4.361 -29.370 1.00 40.25 243 SER A C 1
ATOM 1903 O O . SER A 1 243 ? -58.599 -4.517 -28.155 1.00 40.25 243 SER A O 1
ATOM 1905 N N . ILE A 1 244 ? -59.311 -3.315 -29.923 1.00 48.00 244 ILE A N 1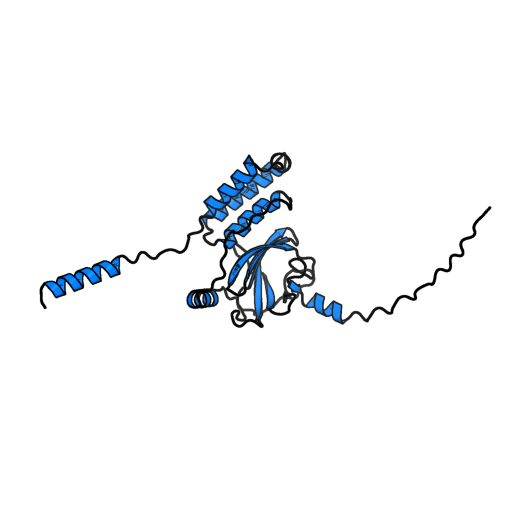
ATOM 1906 C CA . ILE A 1 244 ? -60.075 -2.297 -29.195 1.00 48.00 244 ILE A CA 1
ATOM 1907 C C . ILE A 1 244 ? -61.522 -2.797 -29.110 1.00 48.00 244 ILE A C 1
ATOM 1909 O O . ILE A 1 244 ? -62.133 -3.045 -30.147 1.00 48.00 244 ILE A O 1
ATOM 1913 N N . TYR A 1 245 ? -62.062 -2.943 -27.900 1.00 42.94 245 TYR A N 1
ATOM 1914 C CA . TYR A 1 245 ? -63.501 -3.111 -27.681 1.00 42.94 245 TYR A CA 1
ATOM 1915 C C . TYR A 1 245 ? -64.163 -1.735 -27.505 1.00 42.94 245 TYR A C 1
ATOM 1917 O O . TYR A 1 245 ? -63.687 -0.910 -26.722 1.00 42.94 245 TYR A O 1
ATOM 1925 N N . LYS A 1 246 ? -65.256 -1.522 -28.241 1.00 42.78 246 LYS A N 1
ATOM 1926 C CA . LYS A 1 246 ? -66.407 -0.698 -27.855 1.00 42.78 246 LYS A CA 1
ATOM 1927 C C . LYS A 1 246 ? -67.569 -1.647 -27.600 1.00 42.78 246 LYS A C 1
ATOM 1929 O O . LYS A 1 246 ? -67.614 -2.676 -28.313 1.00 42.78 246 LYS A O 1
#

Radius of gyration: 26.73 Å; chains: 1; bounding box: 116×61×56 Å

Sequence (246 aa):
MSTQALIQLFTVLLFIGFQKKSTAQSCDCEKEFLFLKNQLESNYAGFSDKVKGNNKKKYEKLTGSLLMKSRSIQTGHYCDGLQKELITFFKDGHIQTGETGIKPVTDSALLQQLFSQTESLQLTNIPNKPGSIEGIYYSTDSTYKIAIIKNKTAFRDYAGVIVNSKVNTWTPGQVKLELKQLTPGTFIAYSYSRDHSGNAALYNFDGHRLNNGTWTKADAMAIKKSTPPTAPLPVRSSTTKHSIYK

pLDDT: mean 84.56, std 16.82, range [40.25, 98.31]